Protein AF-A0A1A6HD25-F1 (afdb_monomer)

Secondary structure (DSSP, 8-state):
----SB-----EEEEEETTSS--BTSEEEEEGGG--HHHHHHHHHTTBSEEEEEEPS-GGGS-HHHHHHHHHHHHHHHH--BSS-EEEEE--HHHHHHHHHHHHHHHHHTTS-HHHHHHHHHHS---EEE--SPPP----S------------TTGGGSPPP----------SSGGG---IIIIIHHHHHHHHHHHHHHHHHH-TTTS------HHHHHHHHHHHHHHHHHHHTTTTSTTS-TT--SS-TTSS-HHHHHHHHHHHHTS---GGG--TT-HHHHHHHHHHHTT-SS-----PPPP--

Sequence (306 aa):
MSPTGTRNAVLNTEARTVDADVLSRRCVLMRLLDFSYEHYQKALRQSAGAVVIILPRAMAAVPQDVIRQFMEIEPEMLAMETVVPVYFAVEDEALLSIYEQTQAASASQGSASAAEVLLHTATANGFQMVTSGAQSQAVSDWLITSVEGRLTGLGGEDLPTIVIVAHYDAFGVAPWLSLGADSNGSGISVLLELARLFSRLYTYKRTHAASRVDSKTLTRNTRIIAEALTRVIYNLTEKGTPPDMPVFTEQMVQQEQLDSVMDWLTNQPRAAQLLDKDGTFLSTLEHFLSRYLKDVRQHHVKADKR

InterPro domains:
  IPR007484 Peptidase M28 [PF04389] (160-200)
  IPR016574 Nicalin [PTHR31826] (3-210)

Organism: Neotoma lepida (NCBI:txid56216)

Radius of gyration: 40.62 Å; Cα contacts (8 Å, |Δi|>4): 283; chains: 1; bounding box: 96×48×107 Å

Nearest PDB structures (foldseek):
  7tm3-assembly1_7  TM=6.315E-01  e=7.959E-35  Canis lupus
  9c7v-assembly1_A  TM=5.880E-01  e=7.229E-30  Homo sapiens
  3glh-assembly3_K  TM=4.004E-01  e=1.296E+00  Escherichia coli K-12
  5ujm-assembly1_A  TM=3.282E-01  e=2.294E+00  Homo sapiens

pLDDT: mean 78.1, std 11.42, range [45.78, 92.75]

Solvent-accessible surface area (backbone atoms only — not comparable to full-atom values): 18998 Å² total; per-residue (Å²): 131,82,77,58,31,57,77,45,57,67,40,80,25,45,52,36,33,78,79,34,94,76,40,57,54,20,24,30,48,40,45,57,93,74,62,45,71,68,61,53,51,48,39,57,75,46,47,20,45,24,37,37,39,34,33,67,77,55,64,90,75,52,58,68,66,60,54,50,58,49,60,70,48,37,62,57,57,33,63,42,69,39,73,48,24,72,45,79,41,72,57,44,76,66,60,50,52,50,49,54,54,28,41,57,55,29,67,59,54,83,81,50,53,78,70,53,45,53,53,47,59,74,72,47,90,79,48,72,47,70,49,93,59,75,69,80,70,87,80,77,86,77,84,80,86,82,88,86,86,88,84,84,63,100,66,64,86,85,52,92,82,86,84,87,86,66,56,85,61,48,83,51,87,46,70,92,69,33,76,27,57,90,45,36,40,52,51,40,55,51,51,53,50,49,52,53,51,50,52,52,49,74,67,37,78,87,66,51,81,60,87,70,73,50,61,68,58,52,47,50,50,52,51,53,52,52,47,54,50,49,33,60,76,69,58,54,81,50,97,84,54,64,90,82,61,74,86,65,63,86,78,75,69,50,54,70,58,52,49,54,51,49,56,54,57,72,75,48,84,82,53,75,92,72,61,49,94,86,29,69,65,58,56,51,50,50,55,58,47,49,76,79,44,82,87,78,74,93,82,88,84,80,81,81,92,127

Structure (mmCIF, N/CA/C/O backbone):
data_AF-A0A1A6HD25-F1
#
_entry.id   AF-A0A1A6HD25-F1
#
loop_
_atom_site.group_PDB
_atom_site.id
_atom_site.type_symbol
_atom_site.label_atom_id
_atom_site.label_alt_id
_atom_site.label_comp_id
_atom_site.label_asym_id
_atom_site.label_entity_id
_atom_site.label_seq_id
_atom_site.pdbx_PDB_ins_code
_atom_site.Cartn_x
_atom_site.Cartn_y
_atom_site.Cartn_z
_atom_site.occupancy
_atom_site.B_iso_or_equiv
_atom_site.auth_seq_id
_atom_site.auth_comp_id
_atom_site.auth_asym_id
_atom_site.auth_atom_id
_atom_site.pdbx_PDB_model_num
ATOM 1 N N . MET A 1 1 ? 7.464 -15.362 17.893 1.00 51.41 1 MET A N 1
ATOM 2 C CA . MET A 1 1 ? 6.639 -14.139 17.955 1.00 51.41 1 MET A CA 1
ATOM 3 C C . MET A 1 1 ? 5.623 -14.328 19.061 1.00 51.41 1 MET A C 1
ATOM 5 O O . MET A 1 1 ? 4.995 -15.381 19.094 1.00 51.41 1 MET A O 1
ATOM 9 N N . SER A 1 2 ? 5.526 -13.382 19.992 1.00 56.81 2 SER A N 1
ATOM 10 C CA . SER A 1 2 ? 4.410 -13.335 20.937 1.00 56.81 2 SER A CA 1
ATOM 11 C C . SER A 1 2 ? 3.113 -13.037 20.170 1.00 56.81 2 SER A C 1
ATOM 13 O O . SER A 1 2 ? 3.160 -12.304 19.182 1.00 56.81 2 SER A O 1
ATOM 15 N N . PRO A 1 3 ? 1.978 -13.625 20.569 1.00 61.75 3 PRO A N 1
ATOM 16 C CA . PRO A 1 3 ? 0.692 -13.351 19.943 1.00 61.75 3 PRO A CA 1
ATOM 17 C C . PRO A 1 3 ? 0.276 -11.900 20.206 1.00 61.75 3 PRO A C 1
ATOM 19 O O . PRO A 1 3 ? 0.402 -11.413 21.326 1.00 61.75 3 PRO A O 1
ATOM 22 N N . THR A 1 4 ? -0.203 -11.224 19.167 1.00 67.88 4 THR A N 1
ATOM 23 C CA . THR A 1 4 ? -0.660 -9.830 19.195 1.00 67.88 4 THR A CA 1
ATOM 24 C C . THR A 1 4 ? -2.171 -9.762 18.974 1.00 67.88 4 THR A C 1
ATOM 26 O O . THR A 1 4 ? -2.746 -10.608 18.285 1.00 67.88 4 THR A O 1
ATOM 29 N N . GLY A 1 5 ? -2.828 -8.764 19.566 1.00 73.88 5 GLY A N 1
ATOM 30 C CA . GLY A 1 5 ? -4.262 -8.527 19.401 1.00 73.88 5 GLY A CA 1
ATOM 31 C C . GLY A 1 5 ? -5.182 -9.492 20.165 1.00 73.88 5 GLY A C 1
ATOM 32 O O . GLY A 1 5 ? -4.923 -9.872 21.310 1.00 73.88 5 GLY A O 1
ATOM 33 N N . THR A 1 6 ? -6.317 -9.837 19.545 1.00 77.50 6 THR A N 1
ATOM 34 C CA . THR A 1 6 ? -7.449 -10.510 20.209 1.00 77.50 6 THR A CA 1
ATOM 35 C C . THR A 1 6 ? -7.578 -11.982 19.811 1.00 77.50 6 THR A C 1
ATOM 37 O O . THR A 1 6 ? -7.264 -12.364 18.685 1.00 77.50 6 THR A O 1
ATOM 40 N N . ARG A 1 7 ? -8.044 -12.831 20.739 1.00 74.94 7 ARG A N 1
ATOM 41 C CA . ARG A 1 7 ? -8.141 -14.296 20.539 1.00 74.94 7 ARG A CA 1
ATOM 42 C C . ARG A 1 7 ? -9.546 -14.860 20.327 1.00 74.94 7 ARG A C 1
ATOM 44 O O . ARG A 1 7 ? -9.675 -16.050 20.061 1.00 74.94 7 ARG A O 1
ATOM 51 N N . ASN A 1 8 ? -10.581 -14.041 20.470 1.00 77.25 8 ASN A N 1
ATOM 52 C CA . ASN A 1 8 ? -11.974 -14.458 20.320 1.00 77.25 8 ASN A CA 1
ATOM 53 C C . ASN A 1 8 ? -12.641 -13.661 19.197 1.00 77.25 8 ASN A C 1
ATOM 55 O O . ASN A 1 8 ? -12.290 -12.509 18.971 1.00 77.25 8 ASN A O 1
ATOM 59 N N . ALA A 1 9 ? -13.622 -14.267 18.526 1.00 76.50 9 ALA A N 1
ATOM 60 C CA . ALA A 1 9 ? -14.434 -13.615 17.489 1.00 76.50 9 ALA A CA 1
ATOM 61 C C . ALA A 1 9 ? -15.944 -13.921 17.600 1.00 76.50 9 ALA A C 1
ATOM 63 O O . ALA A 1 9 ? -16.751 -13.493 16.773 1.00 76.50 9 ALA A O 1
ATOM 64 N N . VAL A 1 10 ? -16.351 -14.673 18.627 1.00 79.06 10 VAL A N 1
ATOM 65 C CA . VAL A 1 10 ? -17.766 -14.965 18.888 1.00 79.06 10 VAL A CA 1
ATOM 66 C C . VAL A 1 10 ? -18.289 -14.015 19.956 1.00 79.06 10 VAL A C 1
ATOM 68 O O . VAL A 1 10 ? -17.711 -13.903 21.037 1.00 79.06 10 VAL A O 1
ATOM 71 N N . LEU A 1 11 ? -19.392 -13.341 19.644 1.00 82.06 11 LEU A N 1
ATOM 72 C CA . LEU A 1 11 ? -20.049 -12.365 20.498 1.00 82.06 11 LEU A CA 1
ATOM 73 C C . LEU A 1 11 ? -21.526 -12.710 20.640 1.00 82.06 11 LEU A C 1
ATOM 75 O O . LEU A 1 11 ? -22.194 -13.025 19.658 1.00 82.06 11 LEU A O 1
ATOM 79 N N . ASN A 1 12 ? -22.027 -12.626 21.869 1.00 82.38 12 ASN A N 1
ATOM 80 C CA . ASN A 1 12 ? -23.451 -12.686 22.164 1.00 82.38 12 ASN A CA 1
ATOM 81 C C . ASN A 1 12 ? -23.741 -11.904 23.454 1.00 82.38 12 ASN A C 1
ATOM 83 O O . ASN A 1 12 ? -23.892 -12.494 24.526 1.00 82.38 12 ASN A O 1
ATOM 87 N N . THR A 1 13 ? -23.706 -10.571 23.384 1.00 82.38 13 THR A N 1
ATOM 88 C CA . THR A 1 13 ? -23.811 -9.706 24.572 1.00 82.38 13 THR A CA 1
ATOM 89 C C . THR A 1 13 ? -24.591 -8.423 24.299 1.00 82.38 13 THR A C 1
ATOM 91 O O . THR A 1 13 ? -24.694 -7.957 23.168 1.00 82.38 13 THR A O 1
ATOM 94 N N . GLU A 1 14 ? -25.168 -7.849 25.356 1.00 82.44 14 GLU A N 1
ATOM 95 C CA . GLU A 1 14 ? -25.901 -6.579 25.280 1.00 82.44 14 GLU A CA 1
ATOM 96 C C . GLU A 1 14 ? -24.938 -5.401 25.077 1.00 82.44 14 GLU A C 1
ATOM 98 O O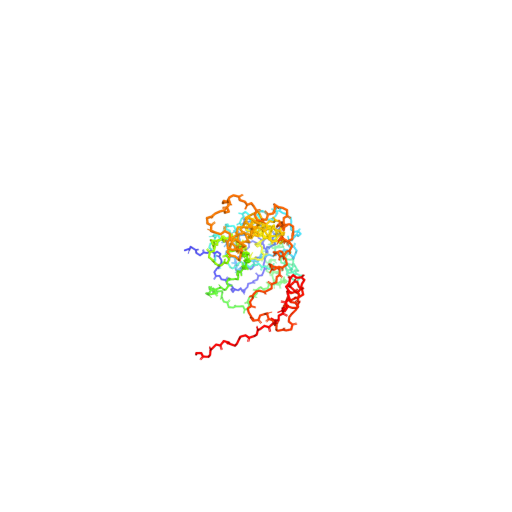 . GLU A 1 14 ? -23.901 -5.329 25.744 1.00 82.44 14 GLU A O 1
ATOM 103 N N . ALA A 1 15 ? -25.294 -4.476 24.190 1.00 82.50 15 ALA A N 1
ATOM 104 C CA . ALA A 1 15 ? -24.541 -3.274 23.879 1.00 82.50 15 ALA A CA 1
ATOM 105 C C . ALA A 1 15 ? -24.701 -2.195 24.959 1.00 82.50 15 ALA A C 1
ATOM 107 O O . ALA A 1 15 ? -25.802 -1.930 25.444 1.00 82.50 15 ALA A O 1
ATOM 108 N N . ARG A 1 16 ? -23.588 -1.552 25.314 1.00 84.06 16 ARG A N 1
ATOM 109 C CA . ARG A 1 16 ? -23.495 -0.409 26.229 1.00 84.06 16 ARG A CA 1
ATOM 110 C C . ARG A 1 16 ? -22.420 0.558 25.747 1.00 84.06 16 ARG A C 1
ATOM 112 O O . ARG A 1 16 ? -21.529 0.169 25.004 1.00 84.06 16 ARG A O 1
ATOM 119 N N . THR A 1 17 ? -22.479 1.808 26.184 1.00 83.81 17 THR A N 1
ATOM 120 C CA . THR A 1 17 ? -21.382 2.770 25.984 1.00 83.81 17 THR A CA 1
ATOM 121 C C . THR A 1 17 ? -20.371 2.694 27.128 1.00 83.81 17 THR A C 1
ATOM 123 O O . THR A 1 17 ? -20.625 2.060 28.155 1.00 83.81 17 THR A O 1
ATOM 126 N N . VAL A 1 18 ? -19.208 3.334 26.966 1.00 82.81 18 VAL A N 1
ATOM 127 C CA . VAL A 1 18 ? -18.142 3.332 27.988 1.00 82.81 18 VAL A CA 1
ATOM 128 C C . VAL A 1 18 ? -18.510 4.061 29.291 1.00 82.81 18 VAL A C 1
ATOM 130 O O . VAL A 1 18 ? -17.894 3.822 30.337 1.00 82.81 18 VAL A O 1
ATOM 133 N N . ASP A 1 19 ? -19.544 4.900 29.233 1.00 80.88 19 ASP A N 1
ATOM 134 C CA . ASP A 1 19 ? -20.048 5.692 30.358 1.00 80.88 19 ASP A CA 1
ATOM 135 C C . ASP A 1 19 ? -20.789 4.851 31.406 1.00 80.88 19 ASP A C 1
ATOM 137 O O . ASP A 1 19 ? -21.040 5.325 32.508 1.00 80.88 19 ASP A O 1
ATOM 141 N N . ALA A 1 20 ? -21.138 3.600 31.091 1.00 76.88 20 ALA A N 1
ATOM 142 C CA . ALA A 1 20 ? -21.786 2.713 32.048 1.00 76.88 20 ALA A CA 1
ATOM 143 C C . ALA A 1 20 ? -20.839 2.306 33.199 1.00 76.88 20 ALA A C 1
ATOM 145 O O . ALA A 1 20 ? -19.641 2.068 33.002 1.00 76.88 20 ALA A O 1
ATOM 146 N N . ASP A 1 21 ? -21.398 2.156 34.404 1.00 76.00 21 ASP A N 1
ATOM 147 C CA . ASP A 1 21 ? -20.643 1.780 35.610 1.00 76.00 21 ASP A CA 1
ATOM 148 C C . ASP A 1 21 ? -20.103 0.342 35.554 1.00 76.00 21 ASP A C 1
ATOM 150 O O . ASP A 1 21 ? -18.996 0.058 36.024 1.00 76.00 21 ASP A O 1
ATOM 154 N N . VAL A 1 22 ? -20.878 -0.569 34.951 1.00 81.50 22 VAL A N 1
ATOM 155 C CA . VAL A 1 22 ? -20.559 -1.998 34.839 1.00 81.50 22 VAL A CA 1
ATOM 156 C C . VAL A 1 22 ? -20.493 -2.414 33.372 1.00 81.50 22 VAL A C 1
ATOM 158 O O . VAL A 1 22 ? -21.514 -2.520 32.692 1.00 81.50 22 VAL A O 1
ATOM 161 N N . LEU A 1 23 ? -19.285 -2.726 32.903 1.00 84.69 23 LEU A N 1
ATOM 162 C CA . LEU A 1 23 ? -19.024 -3.161 31.525 1.00 84.69 23 LEU A CA 1
ATOM 163 C C . LEU A 1 23 ? -18.871 -4.685 31.394 1.00 84.69 23 LEU A C 1
ATOM 165 O O . LEU A 1 23 ? -18.805 -5.208 30.282 1.00 84.69 23 LEU A O 1
ATOM 169 N N . SER A 1 24 ? -18.835 -5.416 32.512 1.00 86.19 24 SER A N 1
ATOM 170 C CA . SER A 1 24 ? -18.607 -6.865 32.520 1.00 86.19 24 SER A CA 1
ATOM 171 C C . SER A 1 24 ? -19.628 -7.610 31.659 1.00 86.19 24 SER A C 1
ATOM 173 O O . SER A 1 24 ? -20.837 -7.445 31.827 1.00 86.19 24 SER A O 1
ATOM 175 N N . ARG A 1 25 ? -19.138 -8.443 30.728 1.00 83.00 25 ARG A N 1
ATOM 176 C CA . ARG A 1 25 ? -19.956 -9.211 29.765 1.00 83.00 25 ARG A CA 1
ATOM 177 C C . ARG A 1 25 ? -20.884 -8.360 28.881 1.00 83.00 25 ARG A C 1
ATOM 179 O O . ARG A 1 25 ? -21.821 -8.902 28.300 1.00 83.00 25 ARG A O 1
ATOM 186 N N . ARG A 1 26 ? -20.639 -7.052 28.749 1.00 88.44 26 ARG A N 1
ATOM 187 C CA . ARG A 1 26 ? -21.342 -6.156 27.813 1.00 88.44 26 ARG A CA 1
ATOM 188 C C . ARG A 1 26 ? -20.486 -5.874 26.579 1.00 88.44 26 ARG A C 1
ATOM 190 O O . ARG A 1 26 ? -19.261 -5.950 26.645 1.00 88.44 26 ARG A O 1
ATOM 197 N N . CYS A 1 27 ? -21.122 -5.574 25.454 1.00 89.75 27 CYS A N 1
ATOM 198 C CA . CYS A 1 27 ? -20.458 -5.085 24.252 1.00 89.75 27 CYS A CA 1
ATOM 199 C C . CYS A 1 27 ? -20.312 -3.565 24.356 1.00 89.75 27 CYS A C 1
ATOM 201 O O . CYS A 1 27 ? -21.311 -2.853 24.307 1.00 89.75 27 CYS A O 1
ATOM 203 N N . VAL A 1 28 ? -19.090 -3.064 24.512 1.00 92.25 28 VAL A N 1
ATOM 204 C CA . VAL A 1 28 ? -18.837 -1.631 24.688 1.00 92.25 28 VAL A CA 1
ATOM 205 C C . VAL A 1 28 ? -18.691 -0.957 23.328 1.00 92.25 28 VAL A C 1
ATOM 207 O O . VAL A 1 28 ? -17.779 -1.285 22.577 1.00 92.25 28 VAL A O 1
ATOM 210 N N . LEU A 1 29 ? -19.579 -0.019 23.015 1.00 92.31 29 LEU A N 1
ATOM 211 C CA . LEU A 1 29 ? -19.526 0.801 21.809 1.00 92.31 29 LEU A CA 1
ATOM 212 C C . LEU A 1 29 ? -18.703 2.066 22.074 1.00 92.31 29 LEU A C 1
ATOM 214 O O . LEU A 1 29 ? -18.947 2.778 23.051 1.00 92.31 29 LEU A O 1
ATOM 218 N N . MET A 1 30 ? -17.743 2.349 21.196 1.00 92.06 30 MET A N 1
ATOM 219 C CA . MET A 1 30 ? -16.892 3.540 21.242 1.00 92.06 30 MET A CA 1
ATOM 220 C C . MET A 1 30 ? -16.782 4.124 19.837 1.00 92.06 30 MET A C 1
ATOM 222 O O . MET A 1 30 ? -16.458 3.394 18.907 1.00 92.06 30 MET A O 1
ATOM 226 N N . ARG A 1 31 ? -17.007 5.426 19.654 1.00 91.44 31 ARG A N 1
ATOM 227 C CA . ARG A 1 31 ? -16.690 6.082 18.375 1.00 91.44 31 ARG A CA 1
ATOM 228 C C . ARG A 1 31 ? -15.204 6.393 18.299 1.00 91.44 31 ARG A C 1
ATOM 230 O O . ARG A 1 31 ? -14.614 6.767 19.306 1.00 91.44 31 ARG A O 1
ATOM 237 N N . LEU A 1 32 ? -14.617 6.304 17.106 1.00 88.44 32 LEU A N 1
ATOM 238 C CA . LEU A 1 32 ? -13.213 6.663 16.886 1.00 88.44 32 LEU A CA 1
ATOM 239 C C . LEU A 1 32 ? -12.932 8.124 17.264 1.00 88.44 32 LEU A C 1
ATOM 241 O O . LEU A 1 32 ? -11.895 8.420 17.842 1.00 88.44 32 LEU A O 1
ATOM 245 N N . LEU A 1 33 ? -13.881 9.019 16.972 1.00 87.69 33 LEU A N 1
ATOM 246 C CA . LEU A 1 33 ? -13.784 10.448 17.290 1.00 87.69 33 LEU A CA 1
ATOM 247 C C . LEU A 1 33 ? -13.751 10.731 18.798 1.00 87.69 33 LEU A C 1
ATOM 249 O O . LEU A 1 33 ? -13.171 11.728 19.211 1.00 87.69 33 LEU A O 1
ATOM 253 N N . ASP A 1 34 ? -14.343 9.846 19.600 1.00 86.25 34 ASP A N 1
ATOM 254 C CA . ASP A 1 34 ? -14.385 9.952 21.061 1.00 86.25 34 ASP A CA 1
ATOM 255 C C . ASP A 1 34 ? -13.459 8.911 21.719 1.00 86.25 34 ASP A C 1
ATOM 257 O O . ASP A 1 34 ? -13.593 8.594 22.907 1.00 86.25 34 ASP A O 1
ATOM 261 N N . PHE A 1 35 ? -12.552 8.311 20.940 1.00 88.25 35 PHE A N 1
ATOM 262 C CA . PHE A 1 35 ? -11.715 7.226 21.421 1.00 88.25 35 PHE A CA 1
ATOM 263 C C . PHE A 1 35 ? -10.710 7.745 22.449 1.00 88.25 35 PHE A C 1
ATOM 265 O O . PHE A 1 35 ? -9.978 8.702 22.217 1.00 88.25 35 PHE A O 1
ATOM 272 N N . SER A 1 36 ? -10.630 7.051 23.581 1.00 89.19 36 SER A N 1
ATOM 273 C CA . SER A 1 36 ? -9.600 7.265 24.589 1.00 89.19 36 SER A CA 1
ATOM 274 C C . SER A 1 36 ? -9.006 5.925 24.983 1.00 89.19 36 SER A C 1
ATOM 276 O O . SER A 1 36 ? -9.723 4.961 25.272 1.00 89.19 36 SER A O 1
ATOM 278 N N . TYR A 1 37 ? -7.679 5.870 25.037 1.00 90.06 37 TYR A N 1
ATOM 279 C CA . TYR A 1 37 ? -6.972 4.664 25.440 1.00 90.06 37 TYR A CA 1
ATOM 280 C C . TYR A 1 37 ? -7.277 4.266 26.894 1.00 90.06 37 TYR A C 1
ATOM 282 O O . TYR A 1 37 ? -7.375 3.081 27.208 1.00 90.06 37 TYR A O 1
ATOM 290 N N . GLU A 1 38 ? -7.537 5.236 27.773 1.00 90.75 38 GLU A N 1
ATOM 291 C CA . GLU A 1 38 ? -7.948 4.975 29.156 1.00 90.75 38 GLU A CA 1
ATOM 292 C C . GLU A 1 38 ? -9.310 4.266 29.217 1.00 90.75 38 GLU A C 1
ATOM 294 O O . GLU A 1 38 ? -9.479 3.267 29.924 1.00 90.75 38 GLU A O 1
ATOM 299 N N . HIS A 1 39 ? -10.273 4.755 28.434 1.00 90.94 39 HIS A N 1
ATOM 300 C CA . HIS A 1 39 ? -11.604 4.170 28.286 1.00 90.94 39 HIS A CA 1
ATOM 301 C C . HIS A 1 39 ? -11.540 2.750 27.716 1.00 90.94 39 HIS A C 1
ATOM 303 O O . HIS A 1 39 ? -12.203 1.840 28.225 1.00 90.94 39 HIS A O 1
ATOM 309 N N . TYR A 1 40 ? -10.685 2.535 26.719 1.00 91.94 40 TYR A N 1
ATOM 310 C CA . TYR A 1 40 ? -10.404 1.213 26.172 1.00 91.94 40 TYR A CA 1
ATOM 311 C C . TYR A 1 40 ? -9.819 0.269 27.236 1.00 91.94 40 TYR A C 1
ATOM 313 O O . TYR A 1 40 ? -10.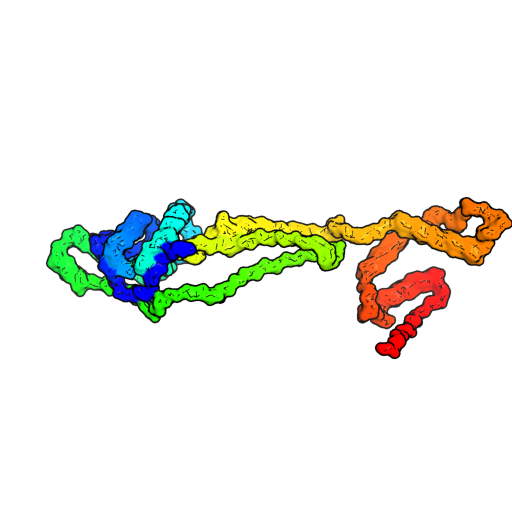364 -0.809 27.484 1.00 91.94 40 TYR A O 1
ATOM 321 N N . GLN A 1 41 ? -8.784 0.695 27.965 1.00 91.88 41 GLN A N 1
ATOM 322 C CA . GLN A 1 41 ? -8.200 -0.090 29.057 1.00 91.88 41 GLN A CA 1
ATOM 323 C C . GLN A 1 41 ? -9.195 -0.362 30.195 1.00 91.88 41 GLN A C 1
ATOM 325 O O . GLN A 1 41 ? -9.149 -1.429 30.810 1.00 91.88 41 GLN A O 1
ATOM 330 N N . LYS A 1 42 ? -10.096 0.577 30.511 1.00 91.12 42 LYS A N 1
ATOM 331 C CA . LYS A 1 42 ? -11.181 0.374 31.488 1.00 91.12 42 LYS A CA 1
ATOM 332 C C . LYS A 1 42 ? -12.103 -0.761 31.038 1.00 91.12 42 LYS A C 1
ATOM 334 O O . LYS A 1 42 ? -12.359 -1.665 31.834 1.00 91.12 42 LYS A O 1
ATOM 339 N N . ALA A 1 43 ? -12.550 -0.751 29.780 1.00 91.56 43 ALA A N 1
ATOM 340 C CA . ALA A 1 43 ? -13.411 -1.799 29.230 1.00 91.56 43 ALA A CA 1
ATOM 341 C C . ALA A 1 43 ? -12.747 -3.184 29.300 1.00 91.56 43 ALA A C 1
ATOM 343 O O . ALA A 1 43 ? -13.374 -4.159 29.721 1.00 91.56 43 ALA A O 1
ATOM 344 N N . LEU A 1 44 ? -11.453 -3.261 28.980 1.00 91.31 44 LEU A N 1
ATOM 345 C CA . LEU A 1 44 ? -10.691 -4.504 29.081 1.00 91.31 44 LEU A CA 1
ATOM 346 C C . LEU A 1 44 ? -10.526 -4.981 30.530 1.00 91.31 44 LEU A C 1
ATOM 348 O O . LEU A 1 44 ? -10.798 -6.144 30.827 1.00 91.31 44 LEU A O 1
ATOM 352 N N . ARG A 1 45 ? -10.148 -4.089 31.457 1.00 91.00 45 ARG A N 1
ATOM 353 C CA . ARG A 1 45 ? -9.984 -4.418 32.887 1.00 91.00 45 ARG A CA 1
ATOM 354 C C . ARG A 1 45 ? -11.278 -4.911 33.532 1.00 91.00 45 ARG A C 1
ATOM 356 O O . ARG A 1 45 ? -11.236 -5.813 34.363 1.00 91.00 45 ARG A O 1
ATOM 363 N N . GLN A 1 46 ? -12.426 -4.366 33.130 1.00 91.75 46 GLN A N 1
ATOM 364 C CA . GLN A 1 46 ? -13.736 -4.814 33.611 1.00 91.75 46 GLN A CA 1
ATOM 365 C C . GLN A 1 46 ? -14.242 -6.103 32.936 1.00 91.75 46 GLN A C 1
ATOM 367 O O . GLN A 1 46 ? -15.364 -6.536 33.209 1.00 91.75 46 GLN A O 1
ATOM 372 N N . SER A 1 47 ? -13.430 -6.750 32.089 1.00 88.94 47 SER A N 1
ATOM 373 C CA . SER A 1 47 ? -13.810 -7.958 31.347 1.00 88.94 47 SER A CA 1
ATOM 374 C C . SER A 1 47 ? -15.083 -7.745 30.521 1.00 88.94 47 SER A C 1
ATOM 376 O O . SER A 1 47 ? -16.061 -8.498 30.637 1.00 88.94 47 SER A O 1
ATOM 378 N N . ALA A 1 48 ? -15.087 -6.683 29.709 1.00 91.19 48 ALA A N 1
ATOM 379 C CA . ALA A 1 48 ? -16.118 -6.478 28.701 1.00 91.19 48 ALA A CA 1
ATOM 380 C C . ALA A 1 48 ? -16.277 -7.721 27.813 1.00 91.19 48 ALA A C 1
ATOM 382 O O . ALA A 1 48 ? -15.323 -8.448 27.543 1.00 91.19 48 ALA A O 1
ATOM 383 N N . GLY A 1 49 ? -17.507 -7.980 27.370 1.00 88.12 49 GLY A N 1
ATOM 384 C CA . GLY A 1 49 ? -17.802 -9.087 26.462 1.00 88.12 49 GLY A CA 1
ATOM 385 C C . GLY A 1 49 ? -17.262 -8.851 25.050 1.00 88.12 49 GLY A C 1
ATOM 386 O O . GLY A 1 49 ? -16.892 -9.806 24.377 1.00 88.12 49 GLY A O 1
ATOM 387 N N . ALA A 1 50 ? -17.211 -7.588 24.624 1.00 91.62 50 ALA A N 1
ATOM 388 C CA . ALA A 1 50 ? -16.528 -7.114 23.424 1.00 91.62 50 ALA A CA 1
ATOM 389 C C . ALA A 1 50 ? -16.312 -5.603 23.506 1.00 91.62 50 ALA A C 1
ATOM 391 O O . ALA A 1 50 ? -16.974 -4.922 24.291 1.00 91.62 50 ALA A O 1
ATOM 392 N N . VAL A 1 51 ? -15.457 -5.082 22.634 1.00 92.69 51 VAL A N 1
ATOM 393 C CA . VAL A 1 51 ? -15.393 -3.657 22.303 1.00 92.69 51 VAL A CA 1
ATOM 394 C C . VAL A 1 51 ? -15.663 -3.506 20.809 1.00 92.69 51 VAL A C 1
ATOM 396 O O . VAL A 1 51 ? -15.096 -4.242 20.009 1.00 92.69 51 VAL A O 1
ATOM 399 N N . VAL A 1 52 ? -16.530 -2.575 20.423 1.00 92.75 52 VAL A N 1
ATOM 400 C CA . VAL A 1 52 ? -16.771 -2.202 19.025 1.00 92.75 52 VAL A CA 1
ATOM 401 C C . VAL A 1 52 ? -16.355 -0.749 18.859 1.00 92.75 52 VAL A C 1
ATOM 403 O O . VAL A 1 52 ? -16.961 0.148 19.447 1.00 92.75 52 VAL A O 1
ATOM 406 N N . ILE A 1 53 ? -15.318 -0.533 18.056 1.00 91.94 53 ILE A N 1
ATOM 407 C CA . ILE A 1 53 ? -14.844 0.787 17.664 1.00 91.94 53 ILE A CA 1
ATOM 408 C C . ILE A 1 53 ? -15.540 1.159 16.353 1.00 91.94 53 ILE A C 1
ATOM 410 O O . ILE A 1 53 ? -15.361 0.513 15.319 1.00 91.94 53 ILE A O 1
ATOM 414 N N . ILE A 1 54 ? -16.377 2.186 16.426 1.00 91.44 54 ILE A N 1
ATOM 415 C CA . ILE A 1 54 ? -17.196 2.704 15.338 1.00 91.44 54 ILE A CA 1
ATOM 416 C C . ILE A 1 54 ? -16.357 3.714 14.544 1.00 91.44 54 ILE A C 1
ATOM 418 O O . ILE A 1 54 ? -15.855 4.693 15.101 1.00 91.44 54 ILE A O 1
ATOM 422 N N . LEU A 1 55 ? -16.176 3.445 13.253 1.00 89.25 55 LEU A N 1
ATOM 423 C CA . LEU A 1 55 ? -15.307 4.184 12.343 1.00 89.25 55 LEU A CA 1
ATOM 424 C C . LEU A 1 55 ? -16.111 5.112 11.428 1.00 89.25 55 LEU A C 1
ATOM 426 O O . LEU A 1 55 ? -17.030 4.633 10.761 1.00 89.25 55 LEU A O 1
ATOM 430 N N . PRO A 1 56 ? -15.717 6.387 11.285 1.00 87.75 56 PRO A N 1
ATOM 431 C CA . PRO A 1 56 ? -16.359 7.312 10.366 1.00 87.75 56 PRO A CA 1
ATOM 432 C C . PRO A 1 56 ? -16.423 6.781 8.938 1.00 87.75 56 PRO A C 1
ATOM 434 O O . PRO A 1 56 ? -15.429 6.295 8.394 1.00 87.75 56 PRO A O 1
ATOM 437 N N . ARG A 1 57 ? -17.583 6.933 8.288 1.00 83.75 57 ARG A N 1
ATOM 438 C CA . ARG A 1 57 ? -17.771 6.482 6.896 1.00 83.75 57 ARG A CA 1
ATOM 439 C C . ARG A 1 57 ? -16.766 7.120 5.933 1.00 83.75 57 ARG A C 1
ATOM 441 O O . ARG A 1 57 ? -16.315 6.479 4.987 1.00 83.75 57 ARG A O 1
ATOM 448 N N . ALA A 1 58 ? -16.422 8.383 6.170 1.00 82.38 58 ALA A N 1
ATOM 449 C CA . ALA A 1 58 ? -15.428 9.120 5.403 1.00 82.38 58 ALA A CA 1
ATOM 450 C C . ALA A 1 58 ? -14.194 9.403 6.269 1.00 82.38 58 ALA A C 1
ATOM 452 O O . ALA A 1 58 ? -14.072 10.478 6.850 1.00 82.38 58 ALA A O 1
ATOM 453 N N . MET A 1 59 ? -13.241 8.467 6.302 1.00 77.62 59 MET A N 1
ATOM 454 C CA . MET A 1 59 ? -11.973 8.641 7.030 1.00 77.62 59 MET A CA 1
ATOM 455 C C . MET A 1 59 ? -11.188 9.890 6.598 1.00 77.62 59 MET A C 1
ATOM 457 O O . MET A 1 59 ? -10.505 10.501 7.410 1.00 77.62 59 MET A O 1
ATOM 461 N N . ALA A 1 60 ? -11.334 10.326 5.342 1.00 75.62 60 ALA A N 1
ATOM 462 C CA . ALA A 1 60 ? -10.727 11.562 4.843 1.00 75.62 60 ALA A CA 1
ATOM 463 C C . ALA A 1 60 ? -11.268 12.840 5.516 1.00 75.62 60 ALA A C 1
ATOM 465 O O . ALA A 1 60 ? -10.604 13.872 5.479 1.00 75.62 60 ALA A O 1
ATOM 466 N N . ALA A 1 61 ? -12.468 12.786 6.103 1.00 79.69 61 ALA A N 1
ATOM 467 C CA . ALA A 1 61 ? -13.076 13.903 6.822 1.00 79.69 61 ALA A CA 1
ATOM 468 C C . ALA A 1 61 ? -12.687 13.937 8.310 1.00 79.69 61 ALA A C 1
ATOM 470 O O . ALA A 1 61 ? -13.023 14.898 9.001 1.00 79.69 61 ALA A O 1
ATOM 471 N N . VAL A 1 62 ? -11.993 12.908 8.812 1.00 82.19 62 VAL A N 1
ATOM 472 C CA . VAL A 1 62 ? -11.547 12.851 10.206 1.00 82.19 62 VAL A CA 1
ATOM 473 C C . VAL A 1 62 ? -10.398 13.847 10.412 1.00 82.19 62 VAL A C 1
ATOM 475 O O . VAL A 1 62 ? -9.457 13.867 9.609 1.00 82.19 62 VAL A O 1
ATOM 478 N N . PRO A 1 63 ? -10.444 14.674 11.472 1.00 86.25 63 PRO A N 1
ATOM 479 C CA . PRO A 1 63 ? -9.355 15.582 11.805 1.00 86.25 63 PRO A CA 1
ATOM 480 C C . PRO A 1 63 ? -8.010 14.851 11.956 1.00 86.25 63 PRO A C 1
ATOM 482 O O . PRO A 1 63 ? -7.921 13.769 12.536 1.00 86.25 63 PRO A O 1
ATOM 485 N N . GLN A 1 64 ? -6.946 15.434 11.399 1.00 80.38 64 GLN A N 1
ATOM 486 C CA . GLN A 1 64 ? -5.621 14.797 11.341 1.00 80.38 64 GLN A CA 1
ATOM 487 C C . GLN A 1 64 ? -4.987 14.595 12.722 1.00 80.38 64 GLN A C 1
ATOM 489 O O . GLN A 1 64 ? -4.199 13.673 12.909 1.00 80.38 64 GLN A O 1
ATOM 494 N N . ASP A 1 65 ? -5.317 15.449 13.684 1.00 85.69 65 ASP A N 1
ATOM 495 C CA . ASP A 1 65 ? -4.938 15.324 15.090 1.00 85.69 65 ASP A CA 1
ATOM 496 C C . ASP A 1 65 ? -5.524 14.059 15.726 1.00 85.69 65 ASP A C 1
ATOM 498 O O . ASP A 1 65 ? -4.775 13.315 16.353 1.00 85.69 65 ASP A O 1
ATOM 502 N N . VAL A 1 66 ? -6.802 13.755 15.477 1.00 83.62 66 VAL A N 1
ATOM 503 C CA . VAL A 1 66 ? -7.450 12.522 15.960 1.00 83.62 66 VAL A CA 1
ATOM 504 C C . VAL A 1 66 ? -6.789 11.287 15.348 1.00 83.62 66 VAL A C 1
ATOM 506 O O . VAL A 1 66 ? -6.486 10.330 16.057 1.00 83.62 66 VAL A O 1
ATOM 509 N N . ILE A 1 67 ? -6.501 11.316 14.040 1.00 79.62 67 ILE A N 1
ATOM 510 C CA . ILE A 1 67 ? -5.795 10.215 13.364 1.00 79.62 67 ILE A CA 1
ATOM 511 C C . ILE A 1 67 ? -4.408 10.017 13.981 1.00 79.62 67 ILE A C 1
ATOM 513 O O . ILE A 1 67 ? -4.047 8.893 14.305 1.00 79.62 67 ILE A O 1
ATOM 517 N N . ARG A 1 68 ? -3.632 11.089 14.185 1.00 80.31 68 ARG A N 1
ATOM 518 C CA . ARG A 1 68 ? -2.293 10.998 14.792 1.00 80.31 68 ARG A CA 1
ATOM 519 C C . ARG A 1 68 ? -2.336 10.455 16.214 1.00 80.31 68 ARG A C 1
ATOM 521 O O . ARG A 1 68 ? -1.568 9.554 16.519 1.00 80.31 68 ARG A O 1
ATOM 528 N N . GLN A 1 69 ? -3.252 10.951 17.043 1.00 83.62 69 GLN A N 1
ATOM 529 C CA . GLN A 1 69 ? -3.442 10.440 18.401 1.00 83.62 69 GLN A CA 1
ATOM 530 C C . GLN A 1 69 ? -3.775 8.947 18.395 1.00 83.62 69 GLN A C 1
ATOM 532 O O . GLN A 1 69 ? -3.219 8.190 19.186 1.00 83.62 69 GLN A O 1
ATOM 537 N N . PHE A 1 70 ? -4.635 8.503 17.475 1.00 82.81 70 PHE A N 1
ATOM 538 C CA . PHE A 1 70 ? -4.944 7.085 17.324 1.00 82.81 70 PHE A CA 1
ATOM 539 C C . PHE A 1 70 ? -3.738 6.266 16.825 1.00 82.81 70 PHE A C 1
ATOM 541 O O . PHE A 1 70 ? -3.509 5.158 17.297 1.00 82.81 70 PHE A O 1
ATOM 548 N N . MET A 1 71 ? -2.922 6.811 15.920 1.00 78.94 71 MET A N 1
ATOM 549 C CA . MET A 1 71 ? -1.698 6.156 15.437 1.00 78.94 71 MET A CA 1
ATOM 550 C C . MET A 1 71 ? -0.619 6.033 16.525 1.00 78.94 71 MET A C 1
ATOM 552 O O . MET A 1 71 ? 0.164 5.091 16.498 1.00 78.94 71 MET A O 1
ATOM 556 N N . GLU A 1 72 ? -0.563 6.950 17.495 1.00 83.94 72 GLU A N 1
ATOM 557 C CA . GLU A 1 72 ? 0.382 6.875 18.622 1.00 83.94 72 GLU A CA 1
ATOM 558 C C . GLU A 1 72 ? 0.054 5.721 19.584 1.00 83.94 72 GLU A C 1
ATOM 560 O O . GLU A 1 72 ? 0.958 5.081 20.116 1.00 83.94 72 GLU A O 1
ATOM 565 N N . ILE A 1 73 ? -1.235 5.429 19.777 1.00 86.31 73 ILE A N 1
ATOM 566 C CA . ILE A 1 73 ? -1.726 4.369 20.677 1.00 86.31 73 ILE A CA 1
ATOM 567 C C . ILE A 1 73 ? -1.891 3.013 19.978 1.00 86.31 73 ILE A C 1
ATOM 569 O O . ILE A 1 73 ? -1.917 1.970 20.635 1.00 86.31 73 ILE A O 1
ATOM 573 N N . GLU A 1 74 ? -1.995 3.007 18.649 1.00 83.75 74 GLU A N 1
ATOM 574 C CA . GLU A 1 74 ? -2.186 1.808 17.832 1.00 83.75 74 GLU A CA 1
ATOM 575 C C . GLU A 1 74 ? -1.147 0.698 18.119 1.00 83.75 74 GLU A C 1
ATOM 577 O O . GLU A 1 74 ? -1.554 -0.456 18.314 1.00 83.75 74 GLU A O 1
ATOM 582 N N . PRO A 1 75 ? 0.170 0.986 18.230 1.00 83.31 75 PRO A N 1
ATOM 583 C CA . PRO A 1 75 ? 1.172 -0.036 18.524 1.00 83.31 75 PRO A CA 1
ATOM 584 C C . PRO A 1 75 ? 0.956 -0.701 19.884 1.00 83.31 75 PRO A C 1
ATOM 586 O O . PRO A 1 75 ? 1.167 -1.907 20.020 1.00 83.31 75 PRO A O 1
ATOM 589 N N . GLU A 1 76 ? 0.503 0.057 20.886 1.00 85.69 76 GLU A N 1
ATOM 590 C CA . GLU A 1 76 ? 0.193 -0.493 22.206 1.00 85.69 76 GLU A CA 1
ATOM 591 C C . GLU A 1 76 ? -1.036 -1.402 22.157 1.00 85.69 76 GLU A C 1
ATOM 593 O O . GLU A 1 76 ? -1.035 -2.482 22.752 1.00 85.69 76 GLU A O 1
ATOM 598 N N . MET A 1 77 ? -2.065 -1.013 21.395 1.00 86.06 77 MET A N 1
ATOM 599 C CA . MET A 1 77 ? -3.249 -1.846 21.181 1.00 86.06 77 MET A CA 1
ATOM 600 C C . MET A 1 77 ? -2.901 -3.176 20.497 1.00 86.06 77 MET A C 1
ATOM 602 O O . MET A 1 77 ? -3.455 -4.205 20.880 1.00 86.06 77 MET A O 1
ATOM 606 N N . LEU A 1 78 ? -1.979 -3.174 19.524 1.00 82.19 78 LEU A N 1
ATOM 607 C CA . LEU A 1 78 ? -1.484 -4.393 18.864 1.00 82.19 78 LEU A CA 1
ATOM 608 C C . LEU A 1 78 ? -0.652 -5.266 19.802 1.00 82.19 78 LEU A C 1
ATOM 610 O O . LEU A 1 78 ? -0.800 -6.489 19.804 1.00 82.19 78 LEU A O 1
ATOM 614 N N . ALA A 1 79 ? 0.245 -4.649 20.570 1.00 84.12 79 ALA A N 1
ATOM 615 C CA . ALA A 1 79 ? 1.154 -5.360 21.461 1.00 84.12 79 ALA A CA 1
ATOM 616 C C . ALA A 1 79 ? 0.428 -6.010 22.648 1.00 84.12 79 ALA A C 1
ATOM 618 O O . ALA A 1 79 ? 0.929 -6.980 23.218 1.00 84.12 79 ALA A O 1
ATOM 619 N N . MET A 1 80 ? -0.744 -5.492 23.021 1.00 83.44 80 MET A N 1
ATOM 620 C CA . MET A 1 80 ? -1.520 -6.015 24.134 1.00 83.44 80 MET A CA 1
ATOM 621 C C . MET A 1 80 ? -2.267 -7.301 23.756 1.00 83.44 80 MET A C 1
ATOM 623 O O . MET A 1 80 ? -3.150 -7.315 22.901 1.00 83.44 80 MET A O 1
ATOM 627 N N . GLU A 1 81 ? -1.948 -8.388 24.455 1.00 83.25 81 GLU A N 1
ATOM 628 C CA . GLU A 1 81 ? -2.671 -9.654 24.354 1.00 83.25 81 GLU A CA 1
ATOM 629 C C . GLU A 1 81 ? -3.967 -9.580 25.174 1.00 83.25 81 GLU A C 1
ATOM 631 O O . GLU A 1 81 ? -3.936 -9.393 26.393 1.00 83.25 81 GLU A O 1
ATOM 636 N N . THR A 1 82 ? -5.122 -9.745 24.524 1.00 85.62 82 THR A N 1
ATOM 637 C CA . THR A 1 82 ? -6.423 -9.736 25.209 1.00 85.62 82 THR A CA 1
ATOM 638 C C . THR A 1 82 ? -7.363 -10.830 24.705 1.00 85.62 82 THR A C 1
ATOM 640 O O . THR A 1 82 ? -7.389 -11.202 23.531 1.00 85.62 82 THR A O 1
ATOM 643 N N . VAL A 1 83 ? -8.170 -11.366 25.622 1.00 84.00 83 VAL A N 1
ATOM 644 C CA . VAL A 1 83 ? -9.250 -12.316 25.305 1.00 84.00 83 VAL A CA 1
ATOM 645 C C . VAL A 1 83 ? -10.558 -11.616 24.940 1.00 84.00 83 VAL A C 1
ATOM 647 O O . VAL A 1 83 ? -11.461 -12.264 24.410 1.00 84.00 83 VAL A O 1
ATOM 650 N N . VAL A 1 84 ? -10.667 -10.316 25.229 1.00 89.31 84 VAL A N 1
ATOM 651 C CA . VAL A 1 84 ? -11.829 -9.505 24.861 1.00 89.31 84 VAL A CA 1
ATOM 652 C C . VAL A 1 84 ? -11.750 -9.223 23.360 1.00 89.31 84 VAL A C 1
ATOM 654 O O . VAL A 1 84 ? -10.758 -8.644 22.913 1.00 89.31 84 VAL A O 1
ATOM 657 N N . PRO A 1 85 ? -12.757 -9.626 22.569 1.00 89.38 85 PRO A N 1
ATOM 658 C CA . PRO A 1 85 ? -12.778 -9.344 21.144 1.00 89.38 85 PRO A CA 1
ATOM 659 C C . PRO A 1 85 ? -12.973 -7.843 20.903 1.00 89.38 85 PRO A C 1
ATOM 661 O O . PRO A 1 85 ? -13.841 -7.212 21.511 1.00 89.38 85 PRO A O 1
ATOM 664 N N . VAL A 1 86 ? -12.168 -7.285 20.003 1.00 90.12 86 VAL A N 1
ATOM 665 C CA . VAL A 1 86 ? -12.218 -5.876 19.599 1.00 90.12 86 VAL A CA 1
ATOM 666 C C . VAL A 1 86 ? -12.567 -5.838 18.120 1.00 90.12 86 VAL A C 1
ATOM 668 O O . VAL A 1 86 ? -11.802 -6.314 17.283 1.00 90.12 86 VAL A O 1
ATOM 671 N N . TYR A 1 87 ? -13.742 -5.305 17.808 1.00 89.44 87 TYR A N 1
ATOM 672 C CA . TYR A 1 87 ? -14.255 -5.171 16.452 1.00 89.44 87 TYR A CA 1
ATOM 673 C C . TYR A 1 87 ? -14.142 -3.734 15.975 1.00 89.44 87 TYR A C 1
ATOM 675 O O . TYR A 1 87 ? -14.272 -2.793 16.754 1.00 89.44 87 TYR A O 1
ATOM 683 N N . PHE A 1 88 ? -13.989 -3.589 14.667 1.00 88.75 88 PHE A N 1
ATOM 684 C CA . PHE A 1 88 ? -14.071 -2.316 13.972 1.00 88.75 88 PHE A CA 1
ATOM 685 C C . PHE A 1 88 ? -15.262 -2.371 13.025 1.00 88.75 88 PHE A C 1
ATOM 687 O O . PHE A 1 88 ? -15.370 -3.303 12.227 1.00 88.75 88 PHE A O 1
ATOM 694 N N . ALA A 1 89 ? -16.159 -1.397 13.130 1.00 89.00 89 ALA A N 1
ATOM 695 C CA . ALA A 1 89 ? -17.359 -1.318 12.308 1.00 89.00 89 ALA A CA 1
ATOM 696 C C . ALA A 1 89 ? -17.453 0.068 11.676 1.00 89.00 89 ALA A C 1
ATOM 698 O O . ALA A 1 89 ? -17.300 1.069 12.368 1.00 89.00 89 ALA A O 1
ATOM 699 N N . VAL A 1 90 ? -17.691 0.128 10.368 1.00 88.56 90 VAL A N 1
ATOM 700 C CA . VAL A 1 90 ? -17.928 1.403 9.682 1.00 88.56 90 VAL A CA 1
ATOM 701 C C . VAL A 1 90 ? -19.308 1.924 10.073 1.00 88.56 90 VAL A C 1
ATOM 703 O O . VAL A 1 90 ? -20.259 1.152 10.155 1.00 88.56 90 VAL A O 1
ATOM 706 N N . GLU A 1 91 ? -19.403 3.226 10.317 1.00 89.38 91 GLU A N 1
ATOM 707 C CA . GLU A 1 91 ? -20.650 3.915 10.632 1.00 89.38 91 GLU A CA 1
ATOM 708 C C . GLU A 1 91 ? -21.718 3.678 9.561 1.00 89.38 91 GLU A C 1
ATOM 710 O O . GLU A 1 91 ? -21.519 3.950 8.371 1.00 89.38 91 GLU A O 1
ATOM 715 N N . ASP A 1 92 ? -22.881 3.231 10.025 1.00 90.75 92 ASP A N 1
ATOM 716 C CA . ASP A 1 92 ? -24.135 3.240 9.290 1.00 90.75 92 ASP A CA 1
ATOM 717 C C . ASP A 1 92 ? -25.252 3.824 10.170 1.00 90.75 92 ASP A C 1
ATOM 719 O O . ASP A 1 92 ? -25.110 3.959 11.389 1.00 90.75 92 ASP A O 1
ATOM 723 N N . GLU A 1 93 ? -26.365 4.202 9.541 1.00 89.94 93 GLU A N 1
ATOM 724 C CA . GLU A 1 93 ? -27.499 4.846 10.218 1.00 89.94 93 GLU A CA 1
ATOM 725 C C . GLU A 1 93 ? -28.069 3.990 11.363 1.00 89.94 93 GLU A C 1
ATOM 727 O O . GLU A 1 93 ? -28.496 4.514 12.393 1.00 89.94 93 GLU A O 1
ATOM 732 N N . ALA A 1 94 ? -28.065 2.662 11.212 1.00 88.62 94 ALA A N 1
ATOM 733 C CA . ALA A 1 94 ? -28.611 1.759 12.217 1.00 88.62 94 ALA A CA 1
ATOM 734 C C . ALA A 1 94 ? -27.684 1.661 13.437 1.00 88.62 94 ALA A C 1
ATOM 736 O O . ALA A 1 94 ? -28.145 1.753 14.574 1.00 88.62 94 ALA A O 1
ATOM 737 N N . LEU A 1 95 ? -26.378 1.522 13.214 1.00 89.75 95 LEU A N 1
ATOM 738 C CA . LEU A 1 95 ? -25.355 1.441 14.248 1.00 89.75 95 LEU A CA 1
ATOM 739 C C . LEU A 1 95 ? -25.241 2.752 15.028 1.00 89.75 95 LEU A C 1
ATOM 741 O O . LEU A 1 95 ? -25.122 2.719 16.253 1.00 89.75 95 LEU A O 1
ATOM 745 N N . LEU A 1 96 ? -25.336 3.895 14.343 1.00 89.50 96 LEU A N 1
ATOM 746 C CA . LEU A 1 96 ? -25.388 5.208 14.985 1.00 89.50 96 LEU A CA 1
ATOM 747 C C . LEU A 1 96 ? -26.648 5.360 15.842 1.00 89.50 96 LEU A C 1
ATOM 749 O O . LEU A 1 96 ? -26.546 5.754 17.002 1.00 89.50 96 LEU A O 1
ATOM 753 N N . SER A 1 97 ? -27.814 4.949 15.333 1.00 87.50 97 SER A N 1
ATOM 754 C CA . SER A 1 97 ? -29.054 4.961 16.117 1.00 87.50 97 SER A CA 1
ATOM 755 C C . SER A 1 97 ? -28.957 4.090 17.377 1.00 87.50 97 SER A C 1
ATOM 757 O O . SER A 1 97 ? -29.402 4.497 18.452 1.00 87.50 97 SER A O 1
ATOM 759 N N . ILE A 1 98 ? -28.338 2.907 17.276 1.00 87.50 98 ILE A N 1
ATOM 760 C CA . ILE A 1 98 ? -28.079 2.030 18.427 1.00 87.50 98 ILE A CA 1
ATOM 761 C C . ILE A 1 98 ? -27.127 2.710 19.417 1.00 87.50 98 ILE A C 1
ATOM 763 O O . ILE A 1 98 ? -27.371 2.678 20.625 1.00 87.50 98 ILE A O 1
ATOM 767 N N . TYR A 1 99 ? -26.051 3.333 18.930 1.00 88.94 99 TYR A N 1
ATOM 768 C CA . TYR A 1 99 ? -25.094 4.050 19.771 1.00 88.94 99 TYR A CA 1
ATOM 769 C C . TYR A 1 99 ? -25.764 5.186 20.555 1.00 88.94 99 TYR A C 1
ATOM 771 O O . TYR A 1 99 ? -25.634 5.241 21.773 1.00 88.94 99 TYR A O 1
ATOM 779 N N . GLU A 1 100 ? -26.551 6.038 19.900 1.00 87.44 100 GLU A N 1
ATOM 780 C CA . GLU A 1 100 ? -27.243 7.157 20.553 1.00 87.44 100 GLU A CA 1
ATOM 781 C C . GLU A 1 100 ? -28.262 6.682 21.600 1.00 87.44 100 GLU A C 1
ATOM 783 O O . GLU A 1 100 ? -28.306 7.197 22.720 1.00 87.44 100 GLU A O 1
ATOM 788 N N . GLN A 1 101 ? -29.047 5.648 21.277 1.00 83.12 101 GLN A N 1
ATOM 789 C CA . GLN A 1 101 ? -30.017 5.073 22.213 1.00 83.12 101 GLN A CA 1
ATOM 790 C C . GLN A 1 101 ? -29.337 4.415 23.419 1.00 83.12 101 GLN A C 1
ATOM 792 O O . GLN A 1 101 ? -29.786 4.583 24.556 1.00 83.12 101 GLN A O 1
ATOM 797 N N . THR A 1 102 ? -28.238 3.689 23.196 1.00 83.88 102 THR A N 1
ATOM 798 C CA . THR A 1 102 ? -27.463 3.080 24.287 1.00 83.88 102 THR A CA 1
ATOM 799 C C . THR A 1 102 ? -26.745 4.130 25.129 1.00 83.88 102 THR A C 1
ATOM 801 O O . THR A 1 102 ? -26.681 3.967 26.345 1.00 83.88 102 THR A O 1
ATOM 804 N N . GLN A 1 103 ? -26.277 5.229 24.534 1.00 84.25 103 GLN A N 1
ATOM 805 C CA . GLN A 1 103 ? -25.662 6.340 25.258 1.00 84.25 103 GLN A CA 1
ATOM 806 C C . GLN A 1 103 ? -26.662 7.022 26.197 1.00 84.25 103 GLN A C 1
ATOM 808 O O . GLN A 1 103 ? -26.374 7.194 27.383 1.00 84.25 103 GLN A O 1
ATOM 813 N N . ALA A 1 104 ? -27.861 7.340 25.698 1.00 78.38 104 ALA A N 1
ATOM 814 C CA . ALA A 1 104 ? -28.935 7.910 26.510 1.00 78.38 104 ALA A CA 1
ATOM 815 C C . ALA A 1 104 ? -29.328 6.977 27.670 1.00 78.38 104 ALA A C 1
ATOM 817 O O . ALA A 1 104 ? -29.501 7.422 28.808 1.00 78.38 104 ALA A O 1
ATOM 818 N N . ALA A 1 105 ? -29.405 5.669 27.404 1.00 74.12 105 ALA A N 1
ATOM 819 C CA . ALA A 1 105 ? -29.693 4.669 28.426 1.00 74.12 105 ALA A CA 1
ATOM 820 C C . ALA A 1 105 ? -28.573 4.565 29.479 1.00 74.12 105 ALA A C 1
ATOM 822 O O . ALA A 1 105 ? -28.873 4.528 30.671 1.00 74.12 105 ALA A O 1
ATOM 823 N N . SER A 1 106 ? -27.297 4.560 29.078 1.00 72.25 106 SER A N 1
ATOM 824 C CA . SER A 1 106 ? -26.152 4.526 30.001 1.00 72.25 106 SER A CA 1
ATOM 825 C C . SER A 1 106 ? -26.103 5.753 30.913 1.00 72.25 106 SER A C 1
ATOM 827 O O . SER A 1 106 ? -25.923 5.603 32.119 1.00 72.25 106 SER A O 1
ATOM 829 N N . ALA A 1 107 ? -26.327 6.952 30.366 1.00 69.38 107 ALA A N 1
ATOM 830 C CA . ALA A 1 107 ? -26.306 8.199 31.133 1.00 69.38 107 ALA A CA 1
ATOM 831 C C . ALA A 1 107 ? -27.411 8.257 32.206 1.00 69.38 107 ALA A C 1
ATOM 833 O O . ALA A 1 107 ? -27.224 8.850 33.265 1.00 69.38 107 ALA A O 1
ATOM 834 N N . SER A 1 108 ? -28.551 7.605 31.957 1.00 64.44 108 SER A N 1
ATOM 835 C CA . SER A 1 108 ? -29.679 7.562 32.896 1.00 64.44 108 SER A CA 1
ATOM 836 C C . SER A 1 108 ? -29.491 6.612 34.089 1.00 64.44 108 SER A C 1
ATOM 838 O O . SER A 1 108 ? -30.225 6.720 35.068 1.00 64.44 108 SER A O 1
ATOM 840 N N . GLN A 1 109 ? -28.518 5.689 34.046 1.00 59.47 109 GLN A N 1
ATOM 841 C CA . GLN A 1 109 ? -28.318 4.701 35.119 1.00 59.47 109 GLN A CA 1
ATOM 842 C C . GLN A 1 109 ? -27.426 5.190 36.270 1.00 59.47 109 GLN A C 1
ATOM 844 O O . GLN A 1 109 ? -27.553 4.671 37.375 1.00 59.47 109 GLN A O 1
ATOM 849 N N . GLY A 1 110 ? -26.579 6.201 36.053 1.00 54.72 110 GLY A N 1
ATOM 850 C CA . GLY A 1 110 ? -25.615 6.678 37.058 1.00 54.72 110 GLY A CA 1
ATOM 851 C C . GLY A 1 110 ? -26.211 7.483 38.227 1.00 54.72 110 GLY A C 1
ATOM 852 O O . GLY A 1 110 ? -25.488 7.821 39.161 1.00 54.72 110 GLY A O 1
ATOM 853 N N . SER A 1 111 ? -27.509 7.815 38.201 1.00 53.09 111 SER A N 1
ATOM 854 C CA . SER A 1 111 ? -28.171 8.659 39.217 1.00 53.09 111 SER A CA 1
ATOM 855 C C . SER A 1 111 ? -29.418 8.042 39.865 1.00 53.09 111 SER A C 1
ATOM 857 O O . SER A 1 111 ? -29.988 8.647 40.774 1.00 53.09 111 SER A O 1
ATOM 859 N N . ALA A 1 112 ? -29.840 6.851 39.431 1.00 56.66 112 ALA A N 1
ATOM 860 C CA . ALA A 1 112 ? -31.108 6.238 39.823 1.00 56.66 112 ALA A CA 1
ATOM 861 C C . ALA A 1 112 ? -30.949 5.207 40.955 1.00 56.66 112 ALA A C 1
ATOM 863 O O . ALA A 1 112 ? -29.932 4.520 41.077 1.00 56.66 112 ALA A O 1
ATOM 864 N N . SER A 1 113 ? -31.979 5.062 41.792 1.00 58.44 113 SER A N 1
ATOM 865 C CA . SER A 1 113 ? -31.994 4.041 42.853 1.00 58.44 113 SER A CA 1
ATOM 866 C C . SER A 1 113 ? -32.027 2.613 42.276 1.00 58.44 113 SER A C 1
ATOM 868 O O . SER A 1 113 ? -32.516 2.395 41.173 1.00 58.44 113 SER A O 1
ATOM 870 N N . ALA A 1 114 ? -31.576 1.595 43.022 1.00 55.12 114 ALA A N 1
ATOM 871 C CA . ALA A 1 114 ? -31.521 0.207 42.525 1.00 55.12 114 ALA A CA 1
ATOM 872 C C . ALA A 1 114 ? -32.876 -0.342 42.013 1.00 55.12 114 ALA A C 1
ATOM 874 O O . ALA A 1 114 ? -32.907 -1.145 41.082 1.00 55.12 114 ALA A O 1
ATOM 875 N N . ALA A 1 115 ? -33.999 0.104 42.587 1.00 57.03 115 ALA A N 1
ATOM 876 C CA . ALA A 1 115 ? -35.340 -0.262 42.123 1.00 57.03 115 ALA A CA 1
ATOM 877 C C . ALA A 1 115 ? -35.724 0.445 40.811 1.00 57.03 115 ALA A C 1
ATOM 879 O O . ALA A 1 115 ? -36.374 -0.138 39.946 1.00 57.03 115 ALA A O 1
ATOM 880 N N . GLU A 1 116 ? -35.285 1.688 40.650 1.00 56.94 116 GLU A N 1
ATOM 881 C CA . GLU A 1 116 ? -35.506 2.514 39.466 1.00 56.94 116 GLU A CA 1
ATOM 882 C C . GLU A 1 116 ? -34.634 2.038 38.296 1.00 56.94 116 GLU A C 1
ATOM 884 O O . GLU A 1 116 ? -35.126 1.920 37.179 1.00 56.94 116 GLU A O 1
ATOM 889 N N . VAL A 1 117 ? -33.397 1.604 38.563 1.00 58.69 117 VAL A N 1
ATOM 890 C CA . VAL A 1 117 ? -32.539 0.914 37.585 1.00 58.69 117 VAL A CA 1
ATOM 891 C C . VAL A 1 117 ? -33.198 -0.375 37.084 1.00 58.69 117 VAL A C 1
ATOM 893 O O . VAL A 1 117 ? -33.179 -0.635 35.881 1.00 58.69 117 VAL A O 1
ATOM 896 N N . LEU A 1 118 ? -33.821 -1.174 37.960 1.00 55.41 118 LEU A N 1
ATOM 897 C CA . LEU A 1 118 ? -34.549 -2.385 37.554 1.00 55.41 118 LEU A CA 1
ATOM 898 C C . LEU A 1 118 ? -35.785 -2.060 36.702 1.00 55.41 118 LEU A C 1
ATOM 900 O O . LEU A 1 118 ? -36.021 -2.732 35.697 1.00 55.41 118 LEU A O 1
ATOM 904 N N . LEU A 1 119 ? -36.534 -1.013 37.061 1.00 53.25 119 LEU A N 1
ATOM 905 C CA . LEU A 1 119 ? -37.696 -0.551 36.300 1.00 53.25 119 LEU A CA 1
ATOM 906 C C . LEU A 1 119 ? -37.285 -0.039 34.910 1.00 53.25 119 LEU A C 1
ATOM 908 O O . LEU A 1 119 ? -37.854 -0.462 33.907 1.00 53.25 119 LEU A O 1
ATOM 912 N N . HIS A 1 120 ? -36.244 0.795 34.841 1.00 54.47 120 HIS A N 1
ATOM 913 C CA . HIS A 1 120 ? -35.700 1.298 33.582 1.00 54.47 120 HIS A CA 1
ATOM 914 C C . HIS A 1 120 ? -35.089 0.190 32.732 1.00 54.47 120 HIS A C 1
ATOM 916 O O . HIS A 1 120 ? -35.228 0.231 31.519 1.00 54.47 120 HIS A O 1
ATOM 922 N N . THR A 1 121 ? -34.463 -0.828 33.328 1.00 57.66 121 THR A N 1
ATOM 923 C CA . THR A 1 121 ? -33.939 -1.980 32.574 1.00 57.66 121 THR A CA 1
ATOM 924 C C . THR A 1 121 ? -35.067 -2.812 31.958 1.00 57.66 121 THR A C 1
ATOM 926 O O . THR A 1 121 ? -34.895 -3.350 30.871 1.00 57.66 121 THR A O 1
ATOM 929 N N . ALA A 1 122 ? -36.234 -2.885 32.606 1.00 55.03 122 ALA A N 1
ATOM 930 C CA . ALA A 1 122 ? -37.402 -3.582 32.068 1.00 55.03 122 ALA A CA 1
ATOM 931 C C . ALA A 1 122 ? -38.089 -2.825 30.914 1.00 55.03 122 ALA A C 1
ATOM 933 O O . ALA A 1 122 ? -38.739 -3.453 30.081 1.00 55.03 122 ALA A O 1
ATOM 934 N N . THR A 1 123 ? -37.955 -1.494 30.859 1.00 54.41 123 THR A N 1
ATOM 935 C CA . THR A 1 123 ? -38.565 -0.645 29.817 1.00 54.41 123 THR A CA 1
ATOM 936 C C . THR A 1 123 ? -37.575 -0.134 28.769 1.00 54.41 123 THR A C 1
ATOM 938 O O . THR A 1 123 ? -37.996 0.443 27.770 1.00 54.41 123 THR A O 1
ATOM 941 N N . ALA A 1 124 ? -36.269 -0.281 28.997 1.00 56.84 124 ALA A N 1
ATOM 942 C CA . ALA A 1 124 ? -35.234 0.163 28.075 1.00 56.84 124 ALA A CA 1
ATOM 943 C C . ALA A 1 124 ? -35.054 -0.844 26.939 1.00 56.84 124 ALA A C 1
ATOM 945 O O . ALA A 1 124 ? -34.989 -2.054 27.152 1.00 56.84 124 ALA A O 1
ATOM 946 N N . ASN A 1 125 ? -34.902 -0.321 25.725 1.00 62.66 125 ASN A N 1
ATOM 947 C CA . ASN A 1 125 ? -34.535 -1.121 24.568 1.00 62.66 125 ASN A CA 1
ATOM 948 C C . ASN A 1 125 ? -33.084 -1.598 24.732 1.00 62.66 125 ASN A C 1
ATOM 950 O O . ASN A 1 125 ? -32.138 -0.846 24.503 1.00 62.66 125 ASN A O 1
ATOM 954 N N . GLY A 1 126 ? -32.912 -2.845 25.170 1.00 71.12 126 GLY A N 1
ATOM 955 C CA . GLY A 1 126 ? -31.617 -3.512 25.195 1.00 71.12 126 GLY A CA 1
ATOM 956 C C . GLY A 1 126 ? -31.254 -4.003 23.798 1.00 71.12 126 GLY A C 1
ATOM 957 O O . GLY A 1 126 ? -31.958 -4.835 23.229 1.00 71.12 126 GLY A O 1
ATOM 958 N N . PHE A 1 127 ? -30.150 -3.511 23.245 1.00 82.38 127 PHE A N 1
ATOM 959 C CA . PHE A 1 127 ? -29.618 -4.017 21.982 1.00 82.38 127 PHE A CA 1
ATOM 960 C C . PHE A 1 127 ? -28.643 -5.153 22.253 1.00 82.38 127 PHE A C 1
ATOM 962 O O . PHE A 1 127 ? -27.769 -5.026 23.106 1.00 82.38 127 PHE A O 1
ATOM 969 N N . GLN A 1 128 ? -28.765 -6.256 21.524 1.00 85.12 128 GLN A N 1
ATOM 970 C CA . GLN A 1 128 ? -27.878 -7.407 21.652 1.00 85.12 128 GLN A CA 1
ATOM 971 C C . GLN A 1 128 ? -27.043 -7.555 20.387 1.00 85.12 128 GLN A C 1
ATOM 973 O O . GLN A 1 128 ? -27.583 -7.652 19.287 1.00 85.12 128 GLN A O 1
ATOM 978 N N . MET A 1 129 ? -25.723 -7.576 20.554 1.00 84.00 129 MET A N 1
ATOM 979 C CA . MET A 1 129 ? -24.776 -7.802 19.470 1.00 84.00 129 MET A CA 1
ATOM 980 C C . MET A 1 129 ? -24.456 -9.288 19.395 1.00 84.00 129 MET A C 1
ATOM 982 O O . MET A 1 129 ? -24.052 -9.901 20.389 1.00 84.00 129 MET A O 1
ATOM 986 N N . VAL A 1 130 ? -24.645 -9.862 18.210 1.00 84.69 130 VAL A N 1
ATOM 987 C CA . VAL A 1 130 ? -24.427 -11.284 17.950 1.00 84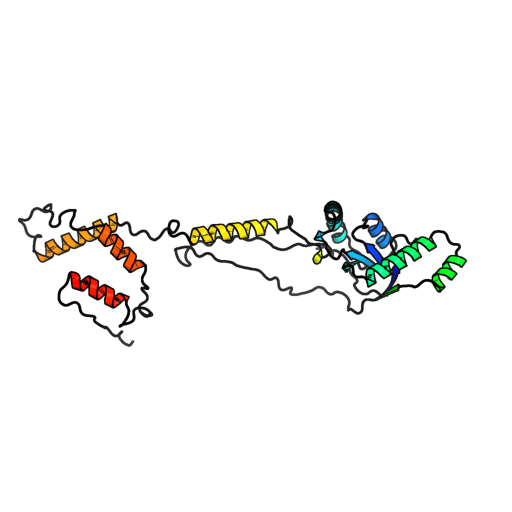.69 130 VAL A CA 1
ATOM 988 C C . VAL A 1 130 ? -23.576 -11.432 16.699 1.00 84.69 130 VAL A C 1
ATOM 990 O O . VAL A 1 130 ? -23.900 -10.855 15.663 1.00 84.69 130 VAL A O 1
ATOM 993 N N . THR A 1 131 ? -22.505 -12.220 16.773 1.00 84.19 131 THR A N 1
ATOM 994 C CA . THR A 1 131 ? -21.775 -12.655 15.578 1.00 84.19 131 THR A CA 1
ATOM 995 C C . THR A 1 131 ? -22.207 -14.069 15.198 1.00 84.19 131 THR A C 1
ATOM 997 O O . THR A 1 131 ? -22.278 -14.965 16.035 1.00 84.19 131 THR A O 1
ATOM 1000 N N . SER A 1 132 ? -22.522 -14.280 13.920 1.00 74.75 132 SER A N 1
ATOM 1001 C CA . SER A 1 132 ? -22.944 -15.581 13.375 1.00 74.75 132 SER A CA 1
ATOM 1002 C C . SER A 1 132 ? -21.784 -16.407 12.797 1.00 74.75 132 SER A C 1
ATOM 1004 O O . SER A 1 132 ? -22.017 -17.438 12.169 1.00 74.75 132 SER A O 1
ATOM 1006 N N . GLY A 1 133 ? -20.543 -15.934 12.948 1.00 69.38 133 GLY A N 1
ATOM 1007 C CA . GLY A 1 133 ? -19.339 -16.540 12.375 1.00 69.38 133 GLY A CA 1
ATOM 1008 C C . GLY A 1 133 ? -18.664 -17.570 13.284 1.00 69.38 133 GLY A C 1
ATOM 1009 O O . GLY A 1 133 ? -18.875 -17.595 14.496 1.00 69.38 133 GLY A O 1
ATOM 1010 N N . ALA A 1 134 ? -17.821 -18.416 12.688 1.00 71.06 134 ALA A N 1
ATOM 1011 C CA . ALA A 1 134 ? -16.931 -19.313 13.424 1.00 71.06 134 ALA A CA 1
ATOM 1012 C C . ALA A 1 134 ? -15.761 -18.540 14.066 1.00 71.06 134 ALA A C 1
ATOM 1014 O O . ALA A 1 134 ? -15.442 -17.427 13.651 1.00 71.06 134 ALA A O 1
ATOM 1015 N N . GLN A 1 135 ? -15.108 -19.140 15.067 1.00 76.06 135 GLN A N 1
ATOM 1016 C CA . GLN A 1 135 ? -13.905 -18.565 15.680 1.00 76.06 135 GLN A CA 1
ATOM 1017 C C . GLN A 1 135 ? -12.806 -18.335 14.637 1.00 76.06 135 GLN A C 1
ATOM 1019 O O . GLN A 1 135 ? -12.596 -19.175 13.758 1.00 76.06 135 GLN A O 1
ATOM 1024 N N . SER A 1 136 ? -12.089 -17.216 14.767 1.00 69.31 136 SER A N 1
ATOM 1025 C CA . SER A 1 136 ? -10.965 -16.885 13.892 1.00 69.31 136 SER A CA 1
ATOM 1026 C C . SER A 1 136 ? -9.887 -17.965 13.966 1.00 69.31 136 SER A C 1
ATOM 1028 O O . SER A 1 136 ? -9.461 -18.361 15.051 1.00 69.31 136 SER A O 1
ATOM 1030 N N . GLN A 1 137 ? -9.428 -18.425 12.804 1.00 70.56 137 GLN A N 1
ATOM 1031 C CA . GLN A 1 137 ? -8.289 -19.331 12.679 1.00 70.56 137 GLN A CA 1
ATOM 1032 C C . GLN A 1 137 ? -7.141 -18.625 11.967 1.00 70.56 137 GLN A C 1
ATOM 1034 O O . GLN A 1 137 ? -7.358 -17.706 11.175 1.00 70.56 137 GLN A O 1
ATOM 1039 N N . ALA A 1 138 ? -5.914 -19.056 12.257 1.00 70.25 138 ALA A N 1
ATOM 1040 C CA . ALA A 1 138 ? -4.747 -18.574 11.537 1.00 70.25 138 ALA A CA 1
ATOM 1041 C C . ALA A 1 138 ? -4.895 -18.907 10.047 1.00 70.25 138 ALA A C 1
ATOM 1043 O O . ALA A 1 138 ? -5.141 -20.057 9.684 1.00 70.25 138 ALA A O 1
ATOM 1044 N N . VAL A 1 139 ? -4.740 -17.898 9.192 1.00 72.50 139 VAL A N 1
ATOM 1045 C CA . VAL A 1 139 ? -4.731 -18.095 7.743 1.00 72.50 139 VAL A CA 1
ATOM 1046 C C . VAL A 1 139 ? -3.353 -18.621 7.356 1.00 72.50 139 VAL A C 1
ATOM 1048 O O . VAL A 1 139 ? -2.370 -17.882 7.379 1.00 72.50 139 VAL A O 1
ATOM 1051 N N . SER A 1 140 ? -3.272 -19.910 7.036 1.00 66.94 140 SER A N 1
ATOM 1052 C CA . SER A 1 140 ? -2.119 -20.498 6.354 1.00 66.94 140 SER A CA 1
ATOM 1053 C C . SER A 1 140 ? -2.233 -20.244 4.848 1.00 66.94 140 SER A C 1
ATOM 1055 O O . SER A 1 140 ? -3.336 -20.289 4.310 1.00 66.94 140 SER A O 1
ATOM 1057 N N . ASP A 1 141 ? -1.109 -19.994 4.177 1.00 63.91 141 ASP A N 1
ATOM 1058 C CA . ASP A 1 141 ? -1.019 -19.769 2.723 1.00 63.91 141 ASP A CA 1
ATOM 1059 C C . ASP A 1 141 ? -1.710 -18.493 2.207 1.00 63.91 141 ASP A C 1
ATOM 1061 O O . ASP A 1 141 ? -2.484 -18.502 1.248 1.00 63.91 141 ASP A O 1
ATOM 1065 N N . TRP A 1 142 ? -1.390 -17.349 2.821 1.00 73.12 142 TRP A N 1
ATOM 1066 C CA . TRP A 1 142 ? -1.802 -16.045 2.299 1.00 73.12 142 TRP A CA 1
ATOM 1067 C C . TRP A 1 142 ? -1.086 -15.721 0.976 1.00 73.12 142 TRP A C 1
ATOM 1069 O O . TRP A 1 142 ? 0.134 -15.541 0.941 1.00 73.12 142 TRP A O 1
ATOM 1079 N N . LEU A 1 143 ? -1.846 -15.585 -0.115 1.00 74.50 143 LEU A N 1
ATOM 1080 C CA . LEU A 1 143 ? -1.326 -15.169 -1.421 1.00 74.50 143 LEU A CA 1
ATOM 1081 C C . LEU A 1 143 ? -1.030 -13.661 -1.425 1.00 74.50 143 LEU A C 1
ATOM 1083 O O . LEU A 1 143 ? -1.935 -12.833 -1.529 1.00 74.50 143 LEU A O 1
ATOM 1087 N N . ILE A 1 144 ? 0.249 -13.295 -1.326 1.00 77.94 144 ILE A N 1
ATOM 1088 C CA . ILE A 1 144 ? 0.702 -11.907 -1.487 1.00 77.94 144 ILE A CA 1
ATOM 1089 C C . ILE A 1 144 ? 0.870 -11.621 -2.982 1.00 77.94 144 ILE A C 1
ATOM 1091 O O . ILE A 1 144 ? 1.613 -12.315 -3.673 1.00 77.94 144 ILE A O 1
ATOM 1095 N N . THR A 1 145 ? 0.188 -10.591 -3.484 1.00 81.81 145 THR A N 1
ATOM 1096 C CA . THR A 1 145 ? 0.337 -10.139 -4.875 1.00 81.81 145 THR A CA 1
ATOM 1097 C C . THR A 1 145 ? 1.445 -9.095 -4.960 1.00 81.81 145 THR A C 1
ATOM 1099 O O . THR A 1 145 ? 1.421 -8.110 -4.225 1.00 81.81 145 THR A O 1
ATOM 1102 N N . SER A 1 146 ? 2.395 -9.285 -5.873 1.00 86.31 146 SER A N 1
ATOM 1103 C CA . SER A 1 146 ? 3.441 -8.313 -6.196 1.00 86.31 146 SER A CA 1
ATOM 1104 C C . SER A 1 146 ? 3.312 -7.840 -7.644 1.00 86.31 146 SER A C 1
ATOM 1106 O O . SER A 1 146 ? 2.756 -8.533 -8.496 1.00 86.31 146 SER A O 1
ATOM 1108 N N . VAL A 1 147 ? 3.809 -6.633 -7.919 1.00 87.75 147 VAL A N 1
ATOM 1109 C CA . VAL A 1 147 ? 3.851 -6.055 -9.268 1.00 87.75 147 VAL A CA 1
ATOM 1110 C C . VAL A 1 147 ? 5.308 -5.882 -9.673 1.00 87.75 147 VAL A C 1
ATOM 1112 O O . VAL A 1 147 ? 6.089 -5.276 -8.943 1.00 87.75 147 VAL A O 1
ATOM 1115 N N . GLU A 1 148 ? 5.660 -6.394 -10.849 1.00 91.81 148 GLU A N 1
ATOM 1116 C CA . GLU A 1 148 ? 6.984 -6.252 -11.449 1.00 91.81 148 GLU A CA 1
ATOM 1117 C C . GLU A 1 148 ? 6.885 -5.444 -12.748 1.00 91.81 148 GLU A C 1
ATOM 1119 O O . GLU A 1 148 ? 5.997 -5.664 -13.573 1.00 91.81 148 GLU A O 1
ATOM 1124 N N . GLY A 1 149 ? 7.825 -4.519 -12.942 1.00 88.12 149 GLY A N 1
ATOM 1125 C CA . GLY A 1 149 ? 8.050 -3.843 -14.214 1.00 88.12 149 GLY A CA 1
ATOM 1126 C C . GLY A 1 149 ? 9.518 -3.955 -14.612 1.00 88.12 149 GLY A C 1
ATOM 1127 O O . GLY A 1 149 ? 10.402 -3.727 -13.789 1.00 88.12 149 GLY A O 1
ATOM 1128 N N . ARG A 1 150 ? 9.784 -4.277 -15.883 1.00 87.38 150 ARG A N 1
ATOM 1129 C CA . ARG A 1 150 ? 11.143 -4.445 -16.418 1.00 87.38 150 ARG A CA 1
ATOM 1130 C C . ARG A 1 150 ? 11.423 -3.429 -17.520 1.00 87.38 150 ARG A C 1
ATOM 1132 O O . ARG A 1 150 ? 10.657 -3.308 -18.472 1.00 87.38 150 ARG A O 1
ATOM 1139 N N . LEU A 1 151 ? 12.562 -2.745 -17.417 1.00 82.50 151 LEU A N 1
ATOM 1140 C CA . LEU A 1 151 ? 13.156 -1.961 -18.502 1.00 82.50 151 LEU A CA 1
ATOM 1141 C C . LEU A 1 151 ? 14.429 -2.673 -18.964 1.00 82.50 151 LEU A C 1
ATOM 1143 O O . LEU A 1 151 ? 15.367 -2.842 -18.188 1.00 82.50 151 LEU A O 1
ATOM 1147 N N . THR A 1 152 ? 14.456 -3.132 -20.214 1.00 78.00 152 THR A N 1
ATOM 1148 C CA . THR A 1 152 ? 15.587 -3.889 -20.768 1.00 78.00 152 THR A CA 1
ATOM 1149 C C . THR A 1 152 ? 16.618 -2.959 -21.396 1.00 78.00 152 THR A C 1
ATOM 1151 O O . THR A 1 152 ? 16.295 -2.210 -22.320 1.00 78.00 152 THR A O 1
ATOM 1154 N N . GLY A 1 153 ? 17.866 -3.040 -20.931 1.00 68.81 153 GLY A N 1
ATOM 1155 C CA . GLY A 1 153 ? 18.991 -2.311 -21.516 1.00 68.81 153 GLY A CA 1
ATOM 1156 C C . GLY A 1 153 ? 19.342 -2.771 -22.938 1.00 68.81 153 GLY A C 1
ATOM 1157 O O . GLY A 1 153 ? 19.014 -3.879 -23.365 1.00 68.81 153 GLY A O 1
ATOM 1158 N N . LEU A 1 154 ? 20.055 -1.914 -23.676 1.00 64.06 154 LEU A N 1
ATOM 1159 C CA . LEU A 1 154 ? 20.562 -2.188 -25.027 1.00 64.06 154 LEU A CA 1
ATOM 1160 C C . LEU A 1 154 ? 21.795 -3.111 -24.977 1.00 64.06 154 LEU A C 1
ATOM 1162 O O . LEU A 1 154 ? 22.916 -2.691 -25.240 1.00 64.06 154 LEU A O 1
ATOM 1166 N N . GLY A 1 155 ? 21.592 -4.366 -24.596 1.00 61.50 155 GLY A N 1
ATOM 1167 C CA . GLY A 1 155 ? 22.632 -5.403 -24.599 1.00 61.50 155 GLY A CA 1
ATOM 1168 C C . GLY A 1 155 ? 22.091 -6.825 -24.467 1.00 61.50 155 GLY A C 1
ATOM 1169 O O . GLY A 1 155 ? 22.876 -7.756 -24.343 1.00 61.50 155 GLY A O 1
ATOM 1170 N N . GLY A 1 156 ? 20.767 -7.003 -24.522 1.00 63.53 156 GLY A N 1
ATOM 1171 C CA . GLY A 1 156 ? 20.137 -8.308 -24.332 1.00 63.53 156 GLY A CA 1
ATOM 1172 C C . GLY A 1 156 ? 20.136 -8.746 -22.867 1.00 63.53 156 GLY A C 1
ATOM 1173 O O . GLY A 1 156 ? 20.164 -7.911 -21.962 1.00 63.53 156 GLY A O 1
ATOM 1174 N N . GLU A 1 157 ? 20.058 -10.055 -22.637 1.00 66.50 157 GLU A N 1
ATOM 1175 C CA . GLU A 1 157 ? 19.914 -10.637 -21.293 1.00 66.50 157 GLU A CA 1
ATOM 1176 C C . GLU A 1 157 ? 21.232 -10.755 -20.513 1.00 66.50 157 GLU A C 1
ATOM 1178 O O . GLU A 1 157 ? 21.198 -10.952 -19.304 1.00 66.50 157 GLU A O 1
ATOM 1183 N N . ASP A 1 158 ? 22.377 -10.548 -21.169 1.00 70.38 158 ASP A N 1
ATOM 1184 C CA . ASP A 1 158 ? 23.712 -10.701 -20.567 1.00 70.38 158 ASP A CA 1
ATOM 1185 C C . ASP A 1 158 ? 24.185 -9.467 -19.772 1.00 70.38 158 ASP A C 1
ATOM 1187 O O . ASP A 1 158 ? 25.327 -9.397 -19.313 1.00 70.38 158 ASP A O 1
ATOM 1191 N N . LEU A 1 159 ? 23.323 -8.460 -19.604 1.00 76.00 159 LEU A N 1
ATOM 1192 C CA . LEU A 1 159 ? 23.631 -7.263 -18.826 1.00 76.00 159 LEU A CA 1
ATOM 1193 C C . LEU A 1 159 ? 23.328 -7.465 -17.328 1.00 76.00 159 LEU A C 1
ATOM 1195 O O . LEU A 1 159 ? 22.326 -8.094 -16.977 1.00 76.00 159 LEU A O 1
ATOM 1199 N N . PRO A 1 160 ? 24.118 -6.855 -16.422 1.00 82.31 160 PRO A N 1
ATOM 1200 C CA . PRO A 1 160 ? 23.786 -6.812 -15.002 1.00 82.31 160 PRO A CA 1
ATOM 1201 C C . PRO A 1 160 ? 22.387 -6.226 -14.775 1.00 82.31 160 PRO A C 1
ATOM 1203 O O . PRO A 1 160 ? 22.079 -5.126 -15.237 1.00 82.31 160 PRO A O 1
ATOM 1206 N N . THR A 1 161 ? 21.544 -6.959 -14.048 1.00 85.19 161 THR A N 1
ATOM 1207 C CA . THR A 1 161 ? 20.184 -6.520 -13.718 1.00 85.19 161 THR A CA 1
ATOM 1208 C C . THR A 1 161 ? 20.180 -5.806 -12.372 1.00 85.19 161 THR A C 1
ATOM 1210 O O . THR A 1 161 ? 20.654 -6.344 -11.373 1.00 85.19 161 THR A O 1
ATOM 1213 N N . ILE A 1 162 ? 19.625 -4.594 -12.345 1.00 88.56 162 ILE A N 1
ATOM 1214 C CA . ILE A 1 162 ? 19.369 -3.841 -11.115 1.00 88.56 162 ILE A CA 1
ATOM 1215 C C . ILE A 1 162 ? 17.885 -3.981 -10.794 1.00 88.56 162 ILE A C 1
ATOM 1217 O O . ILE A 1 162 ? 17.042 -3.650 -11.627 1.00 88.56 162 ILE A O 1
ATOM 1221 N N . VAL A 1 163 ? 17.574 -4.447 -9.587 1.00 92.06 163 VAL A N 1
ATOM 1222 C CA . VAL A 1 163 ? 16.200 -4.542 -9.087 1.00 92.06 163 VAL A CA 1
ATOM 1223 C C . VAL A 1 163 ? 16.000 -3.465 -8.030 1.00 92.06 163 VAL A C 1
ATOM 1225 O O . VAL A 1 163 ? 16.743 -3.406 -7.052 1.00 92.06 163 VAL A O 1
ATOM 1228 N N . ILE A 1 164 ? 15.001 -2.608 -8.235 1.00 90.12 164 ILE A N 1
ATOM 1229 C CA . ILE A 1 164 ? 14.566 -1.618 -7.248 1.00 90.12 164 ILE A CA 1
ATOM 1230 C C . ILE A 1 164 ? 13.258 -2.130 -6.656 1.00 90.12 164 ILE A C 1
ATOM 1232 O O . ILE A 1 164 ? 12.295 -2.350 -7.387 1.00 90.12 164 ILE A O 1
ATOM 1236 N N . VAL A 1 165 ? 13.240 -2.334 -5.342 1.00 89.88 165 VAL A N 1
ATOM 1237 C CA . VAL A 1 165 ? 12.094 -2.890 -4.617 1.00 89.88 165 VAL A CA 1
ATOM 1238 C C . VAL A 1 165 ? 11.536 -1.826 -3.683 1.00 89.88 165 VAL A C 1
ATOM 1240 O O . VAL A 1 165 ? 12.292 -1.126 -3.011 1.00 89.88 165 VAL A O 1
ATOM 1243 N N . ALA A 1 166 ? 10.213 -1.721 -3.637 1.00 86.94 166 ALA A N 1
ATOM 1244 C CA . ALA A 1 166 ? 9.489 -0.962 -2.630 1.00 86.94 166 ALA A CA 1
ATOM 1245 C C . ALA A 1 166 ? 8.333 -1.819 -2.114 1.00 86.94 166 ALA A C 1
ATOM 1247 O O . ALA A 1 166 ? 7.743 -2.594 -2.869 1.00 86.94 166 ALA A O 1
ATOM 1248 N N . HIS A 1 167 ? 8.018 -1.677 -0.833 1.00 83.94 167 HIS A N 1
ATOM 1249 C CA . HIS A 1 167 ? 6.876 -2.346 -0.229 1.00 83.94 167 HIS A CA 1
ATOM 1250 C C . HIS A 1 167 ? 5.644 -1.432 -0.314 1.00 83.94 167 HIS A C 1
ATOM 1252 O O . HIS A 1 167 ? 5.771 -0.217 -0.187 1.00 83.94 167 HIS A O 1
ATOM 1258 N N . TYR A 1 168 ? 4.466 -2.005 -0.576 1.00 81.44 168 TYR A N 1
ATOM 1259 C CA . TYR A 1 168 ? 3.170 -1.313 -0.462 1.00 81.44 168 TYR A CA 1
ATOM 1260 C C . TYR A 1 168 ? 2.296 -1.945 0.615 1.00 81.44 168 TYR A C 1
ATOM 1262 O O . TYR A 1 168 ? 1.089 -2.119 0.448 1.00 81.44 168 TYR A O 1
ATOM 1270 N N . ASP A 1 169 ? 2.915 -2.403 1.686 1.00 73.94 169 ASP A N 1
ATOM 1271 C CA . ASP A 1 169 ? 2.192 -2.912 2.829 1.00 73.94 169 ASP A CA 1
ATOM 1272 C C . ASP A 1 169 ? 2.033 -1.809 3.867 1.00 73.94 169 ASP A C 1
ATOM 1274 O O . ASP A 1 169 ? 2.916 -0.984 4.099 1.00 73.94 169 ASP A O 1
ATOM 1278 N N . ALA A 1 170 ? 0.867 -1.813 4.488 1.00 71.38 170 ALA A N 1
ATOM 1279 C CA . ALA A 1 170 ? 0.601 -1.063 5.690 1.00 71.38 170 ALA A CA 1
ATOM 1280 C C . ALA A 1 170 ? -0.037 -2.057 6.667 1.00 71.38 170 ALA A C 1
ATOM 1282 O O . ALA A 1 170 ? -0.936 -2.821 6.300 1.00 71.38 170 ALA A O 1
ATOM 1283 N N . PHE A 1 171 ? 0.502 -2.117 7.883 1.00 71.38 171 PHE A N 1
ATOM 1284 C CA . PHE A 1 171 ? -0.007 -2.967 8.952 1.00 71.38 171 PHE A CA 1
ATOM 1285 C C . PHE A 1 171 ? -0.568 -2.075 10.054 1.00 71.38 171 PHE A C 1
ATOM 1287 O O . PHE A 1 171 ? 0.072 -1.103 10.442 1.00 71.38 171 PHE A O 1
ATOM 1294 N N . GLY A 1 172 ? -1.759 -2.402 10.546 1.00 73.19 172 GLY A N 1
ATOM 1295 C CA . GLY A 1 172 ? -2.437 -1.654 11.600 1.00 73.19 172 GLY A CA 1
ATOM 1296 C C . GLY A 1 172 ? -3.447 -2.530 12.333 1.00 73.19 172 GLY A C 1
ATOM 1297 O O . GLY A 1 172 ? -3.732 -3.651 11.901 1.00 73.19 172 GLY A O 1
ATOM 1298 N N . VAL A 1 173 ? -4.010 -2.021 13.432 1.00 74.06 173 VAL A N 1
ATOM 1299 C CA . VAL A 1 173 ? -5.035 -2.721 14.237 1.00 74.06 173 VAL A CA 1
ATOM 1300 C C . VAL A 1 173 ? -6.261 -3.049 13.387 1.00 74.06 173 VAL A C 1
ATOM 1302 O O . VAL A 1 173 ? -6.869 -4.107 13.548 1.00 74.06 173 VAL A O 1
ATOM 1305 N N . ALA A 1 174 ? -6.596 -2.167 12.447 1.00 70.06 174 ALA A N 1
ATOM 1306 C CA . ALA A 1 174 ? -7.605 -2.409 11.433 1.00 70.06 174 ALA A CA 1
ATOM 1307 C C . ALA A 1 174 ? -6.988 -2.177 10.045 1.00 70.06 174 ALA A C 1
ATOM 1309 O O . ALA A 1 174 ? -6.594 -1.050 9.745 1.00 70.06 174 ALA A O 1
ATOM 1310 N N . PRO A 1 175 ? -6.949 -3.189 9.155 1.00 64.62 175 PRO A N 1
ATOM 1311 C CA . PRO A 1 175 ? -6.358 -3.048 7.820 1.00 64.62 175 PRO A CA 1
ATOM 1312 C C . PRO A 1 175 ? -6.932 -1.878 7.006 1.00 64.62 175 PRO A C 1
ATOM 1314 O O . PRO A 1 175 ? -6.208 -1.213 6.275 1.00 64.62 175 PRO A O 1
ATOM 1317 N N . TRP A 1 176 ? -8.221 -1.576 7.187 1.00 61.47 176 TRP A N 1
ATOM 1318 C CA . TRP A 1 176 ? -8.917 -0.460 6.531 1.00 61.47 176 TRP A CA 1
ATOM 1319 C C . TRP A 1 176 ? -8.499 0.930 7.036 1.00 61.47 176 TRP A C 1
ATOM 1321 O O . TRP A 1 176 ? -8.794 1.928 6.383 1.00 61.47 176 TRP A O 1
ATOM 1331 N N . LEU A 1 177 ? -7.822 0.998 8.185 1.00 63.91 177 LEU A N 1
ATOM 1332 C CA . LEU A 1 177 ? -7.279 2.225 8.772 1.00 63.91 177 LEU A CA 1
ATOM 1333 C C . LEU A 1 177 ? -5.784 2.398 8.511 1.00 63.91 177 LEU A C 1
ATOM 1335 O O . LEU A 1 177 ? -5.239 3.454 8.820 1.00 63.91 177 LEU A O 1
ATOM 1339 N N . SER A 1 178 ? -5.124 1.400 7.917 1.00 66.88 178 SER A N 1
ATOM 1340 C CA . SER A 1 178 ? -3.691 1.437 7.637 1.00 66.88 178 SER A CA 1
ATOM 1341 C C . SER A 1 178 ? -3.401 2.291 6.392 1.00 66.88 178 SER A C 1
ATOM 1343 O O . SER A 1 178 ? -3.014 1.818 5.325 1.00 66.88 1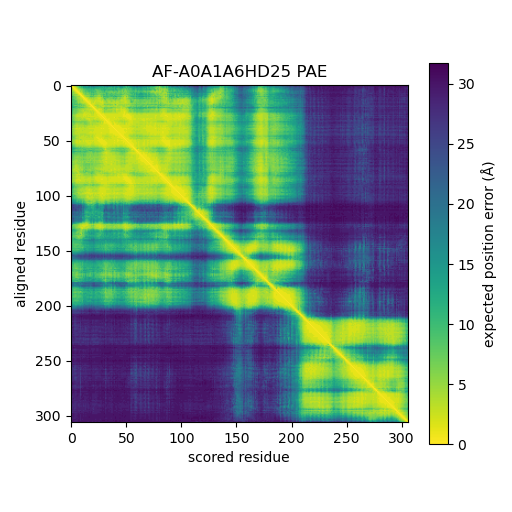78 SER A O 1
ATOM 1345 N N . LEU A 1 179 ? -3.659 3.595 6.513 1.00 62.69 179 LEU A N 1
ATOM 1346 C CA . LEU A 1 179 ? -3.439 4.611 5.486 1.00 62.69 179 LEU A CA 1
ATOM 1347 C C . LEU A 1 179 ? -1.952 5.005 5.491 1.00 62.69 179 LEU A C 1
ATOM 1349 O O . LEU A 1 179 ? -1.564 6.079 5.942 1.00 62.69 179 LEU A O 1
ATOM 1353 N N . GLY A 1 180 ? -1.100 4.097 5.014 1.00 54.94 180 GLY A N 1
ATOM 1354 C CA . GLY A 1 180 ? 0.364 4.186 5.064 1.00 54.94 180 GLY A CA 1
ATOM 1355 C C . GLY A 1 180 ? 1.005 5.190 4.097 1.00 54.94 180 GLY A C 1
ATOM 1356 O O . GLY A 1 180 ? 1.958 4.848 3.404 1.00 54.94 180 GLY A O 1
ATOM 1357 N N . ALA A 1 181 ? 0.526 6.436 4.028 1.00 52.25 181 ALA A N 1
ATOM 1358 C CA . ALA A 1 181 ? 1.166 7.463 3.195 1.00 52.25 181 ALA A CA 1
ATOM 1359 C C . ALA A 1 181 ? 2.636 7.705 3.608 1.00 52.25 181 ALA A C 1
ATOM 1361 O O . ALA A 1 181 ? 3.503 7.808 2.740 1.00 52.25 181 ALA A O 1
ATOM 1362 N N . ASP A 1 182 ? 2.912 7.717 4.918 1.00 55.31 182 ASP A N 1
ATOM 1363 C CA . ASP A 1 182 ? 4.268 7.795 5.493 1.00 55.31 182 ASP A CA 1
ATOM 1364 C C . ASP A 1 182 ? 4.855 6.405 5.838 1.00 55.31 182 ASP A C 1
ATOM 1366 O O . ASP A 1 182 ? 6.052 6.251 6.061 1.00 55.31 182 ASP A O 1
ATOM 1370 N N . SER A 1 183 ? 4.022 5.359 5.815 1.00 56.41 183 SER A N 1
ATOM 1371 C CA . SER A 1 183 ? 4.398 3.959 6.059 1.00 56.41 183 SER A CA 1
ATOM 1372 C C . SER A 1 183 ? 4.415 3.176 4.747 1.00 56.41 183 SER A C 1
ATOM 1374 O O . SER A 1 183 ? 3.481 2.446 4.438 1.00 56.41 183 SER A O 1
ATOM 1376 N N . ASN A 1 184 ? 5.491 3.352 3.976 1.00 71.12 184 ASN A N 1
ATOM 1377 C CA . ASN A 1 184 ? 5.806 2.678 2.703 1.00 71.12 184 ASN A CA 1
ATOM 1378 C C . ASN A 1 184 ? 5.158 3.268 1.430 1.00 71.12 184 ASN A C 1
ATOM 1380 O O . ASN A 1 184 ? 5.721 3.125 0.340 1.00 71.12 184 ASN A O 1
ATOM 1384 N N . GLY A 1 185 ? 4.067 4.037 1.533 1.00 74.06 185 GLY A N 1
ATOM 1385 C CA . GLY A 1 185 ? 3.456 4.724 0.385 1.00 74.06 185 GLY A CA 1
ATOM 1386 C C . GLY A 1 185 ? 4.384 5.734 -0.309 1.00 74.06 185 GLY A C 1
ATOM 1387 O O . GLY A 1 185 ? 4.403 5.825 -1.540 1.00 74.06 185 GLY A O 1
ATOM 1388 N N . SER A 1 186 ? 5.213 6.444 0.462 1.00 82.06 186 SER A N 1
ATOM 1389 C CA . SER A 1 186 ? 6.241 7.364 -0.047 1.00 82.06 186 SER A CA 1
ATOM 1390 C C . SER A 1 186 ? 7.335 6.656 -0.860 1.00 82.06 186 SER A C 1
ATOM 1392 O O . SER A 1 186 ? 7.812 7.192 -1.859 1.00 82.06 186 SER A O 1
ATOM 1394 N N . GLY A 1 187 ? 7.693 5.420 -0.501 1.00 83.25 187 GLY A N 1
ATOM 1395 C CA . GLY A 1 187 ? 8.643 4.612 -1.269 1.00 83.25 187 GLY A CA 1
ATOM 1396 C C . GLY A 1 187 ? 8.115 4.281 -2.665 1.00 83.25 187 GLY A C 1
ATOM 1397 O O . GLY A 1 187 ? 8.842 4.385 -3.656 1.00 83.25 187 GLY A O 1
ATOM 1398 N N . ILE A 1 188 ? 6.825 3.955 -2.768 1.00 87.00 188 ILE A N 1
ATOM 1399 C CA . ILE A 1 188 ? 6.189 3.670 -4.058 1.00 87.00 188 ILE A CA 1
ATOM 1400 C C . ILE A 1 188 ? 5.964 4.913 -4.895 1.00 87.00 188 ILE A C 1
ATOM 1402 O O . ILE A 1 188 ? 6.140 4.845 -6.110 1.00 87.00 188 ILE A O 1
ATOM 1406 N N . SER A 1 189 ? 5.632 6.055 -4.293 1.00 87.69 189 SER A N 1
ATOM 1407 C CA . SER A 1 189 ? 5.518 7.294 -5.067 1.00 87.69 189 SER A CA 1
ATOM 1408 C C . SER A 1 189 ? 6.850 7.651 -5.742 1.00 87.69 189 SER A C 1
ATOM 1410 O O . SER A 1 189 ? 6.863 7.985 -6.929 1.00 87.69 189 SER A O 1
ATOM 1412 N N . VAL A 1 190 ? 7.977 7.463 -5.044 1.00 89.38 190 VAL A N 1
ATOM 1413 C CA . VAL A 1 190 ? 9.324 7.606 -5.618 1.00 89.38 190 VAL A CA 1
ATOM 1414 C C . VAL A 1 190 ? 9.595 6.548 -6.691 1.00 89.38 190 VAL A C 1
ATOM 1416 O O . VAL A 1 190 ? 10.078 6.897 -7.767 1.00 89.38 190 VAL A O 1
ATOM 1419 N N . LEU A 1 191 ? 9.264 5.273 -6.450 1.00 90.94 191 LEU A N 1
ATOM 1420 C CA . LEU A 1 191 ? 9.455 4.196 -7.433 1.00 90.94 191 LEU A CA 1
ATOM 1421 C C . LEU A 1 191 ? 8.688 4.465 -8.739 1.00 90.94 191 LEU A C 1
ATOM 1423 O O . LEU A 1 191 ? 9.242 4.299 -9.826 1.00 90.94 191 LEU A O 1
ATOM 1427 N N . LEU A 1 192 ? 7.435 4.916 -8.641 1.00 90.62 192 LEU A N 1
ATOM 1428 C CA . LEU A 1 192 ? 6.602 5.269 -9.791 1.00 90.62 192 LEU A CA 1
ATOM 1429 C C . LEU A 1 192 ? 7.168 6.472 -10.551 1.00 90.62 192 LEU A C 1
ATOM 1431 O O . LEU A 1 192 ? 7.178 6.477 -11.785 1.00 90.62 192 LEU A O 1
ATOM 1435 N N . GLU A 1 193 ? 7.684 7.472 -9.838 1.00 92.75 193 GLU A N 1
ATOM 1436 C CA . GLU A 1 193 ? 8.315 8.632 -10.464 1.00 92.75 193 GLU A CA 1
ATOM 1437 C C . GLU A 1 193 ? 9.625 8.253 -11.169 1.00 92.75 193 GLU A C 1
ATOM 1439 O O . GLU A 1 193 ? 9.854 8.664 -12.309 1.00 92.75 193 GLU A O 1
ATOM 1444 N N . LEU A 1 194 ? 10.448 7.392 -10.564 1.00 91.00 194 LEU A N 1
ATOM 1445 C CA . LEU A 1 194 ? 11.624 6.821 -11.221 1.00 91.00 194 LEU A CA 1
ATOM 1446 C C . LEU A 1 194 ? 11.226 6.047 -12.481 1.00 91.00 194 LEU A C 1
ATOM 1448 O O . LEU A 1 194 ? 11.800 6.286 -13.543 1.00 91.00 194 LEU A O 1
ATOM 1452 N N . ALA A 1 195 ? 10.213 5.181 -12.406 1.00 89.69 195 ALA A N 1
ATOM 1453 C CA . ALA A 1 195 ? 9.712 4.443 -13.565 1.00 89.69 195 ALA A CA 1
ATOM 1454 C C . ALA A 1 195 ? 9.270 5.389 -14.697 1.00 89.69 195 ALA A C 1
ATOM 1456 O O . ALA A 1 195 ? 9.614 5.170 -15.862 1.00 89.69 195 ALA A O 1
ATOM 1457 N N . ARG A 1 196 ? 8.585 6.492 -14.365 1.00 90.62 196 ARG A N 1
ATOM 1458 C CA . ARG A 1 196 ? 8.188 7.534 -15.324 1.00 90.62 196 ARG A CA 1
ATOM 1459 C C . ARG A 1 196 ? 9.397 8.222 -15.962 1.00 90.62 196 ARG A C 1
ATOM 1461 O O . ARG A 1 196 ? 9.427 8.395 -17.183 1.00 90.62 196 ARG A O 1
ATOM 1468 N N . LEU A 1 197 ? 10.388 8.620 -15.162 1.00 88.12 197 LEU A N 1
ATOM 1469 C CA . LEU A 1 197 ? 11.605 9.284 -15.640 1.00 88.12 197 LEU A CA 1
ATOM 1470 C C . LEU A 1 197 ? 12.438 8.362 -16.537 1.00 88.12 197 LEU A C 1
ATOM 1472 O O . LEU A 1 197 ? 12.816 8.766 -17.639 1.00 88.12 197 LEU A O 1
ATOM 1476 N N . PHE A 1 198 ? 12.667 7.115 -16.116 1.00 84.81 198 PHE A N 1
ATOM 1477 C CA . PHE A 1 198 ? 13.402 6.133 -16.909 1.00 84.81 198 PHE A CA 1
ATOM 1478 C C . PHE A 1 198 ? 12.652 5.760 -18.185 1.00 84.81 198 PHE A C 1
ATOM 1480 O O . PHE A 1 198 ? 13.274 5.718 -19.238 1.00 84.81 198 PHE A O 1
ATOM 1487 N N . SER A 1 199 ? 11.327 5.600 -18.155 1.00 84.81 199 SER A N 1
ATOM 1488 C CA . SER A 1 199 ? 10.536 5.370 -19.372 1.00 84.81 199 SER A CA 1
ATOM 1489 C C . SER A 1 199 ? 10.731 6.489 -20.407 1.00 84.81 199 SER A C 1
ATOM 1491 O O . SER A 1 199 ? 10.994 6.224 -21.584 1.00 84.81 199 SER A O 1
ATOM 1493 N N . ARG A 1 200 ? 10.723 7.760 -19.975 1.00 82.06 200 ARG A N 1
ATOM 1494 C CA . ARG A 1 200 ? 11.006 8.902 -20.865 1.00 82.06 200 ARG A CA 1
ATOM 1495 C C . ARG A 1 200 ? 12.440 8.894 -21.388 1.00 82.06 200 ARG A C 1
ATOM 1497 O O . ARG A 1 200 ? 12.640 9.153 -22.574 1.00 82.06 200 ARG A O 1
ATOM 1504 N N . LEU A 1 201 ? 13.416 8.586 -20.533 1.00 75.00 201 LEU A N 1
ATOM 1505 C CA . LEU A 1 201 ? 14.826 8.472 -20.915 1.00 75.00 201 LEU A CA 1
ATOM 1506 C C . LEU A 1 201 ? 15.046 7.359 -21.954 1.00 75.00 201 LEU A C 1
ATOM 1508 O O . LEU A 1 201 ? 15.782 7.555 -22.918 1.00 75.00 201 LEU A O 1
ATOM 1512 N N . TYR A 1 202 ? 14.360 6.229 -21.787 1.00 68.50 202 TYR A N 1
ATOM 1513 C CA . TYR A 1 202 ? 14.372 5.087 -22.703 1.00 68.50 202 TYR A CA 1
ATOM 1514 C C . TYR A 1 202 ? 13.600 5.329 -24.003 1.00 68.50 202 TYR A C 1
ATOM 1516 O O . TYR A 1 202 ? 13.824 4.619 -24.973 1.00 68.50 202 TYR A O 1
ATOM 1524 N N . THR A 1 203 ? 12.686 6.300 -24.041 1.00 67.12 203 THR A N 1
ATOM 1525 C CA . THR A 1 203 ? 11.926 6.650 -25.255 1.00 67.12 203 THR A CA 1
ATOM 1526 C C . THR A 1 203 ? 12.667 7.692 -26.108 1.00 67.12 203 THR A C 1
ATOM 1528 O O . THR A 1 203 ? 12.436 7.818 -27.313 1.00 67.12 203 THR A O 1
ATOM 1531 N N . TYR A 1 204 ? 13.573 8.472 -25.506 1.00 58.69 204 TYR A N 1
ATOM 1532 C CA . TYR A 1 204 ? 14.303 9.532 -26.197 1.00 58.69 204 TYR A CA 1
ATOM 1533 C C . TYR A 1 204 ? 15.486 8.982 -27.001 1.00 58.69 204 TYR A C 1
ATOM 1535 O O . TYR A 1 204 ? 16.550 8.720 -26.451 1.00 58.69 204 TYR A O 1
ATOM 1543 N N . LYS A 1 205 ? 15.352 8.943 -28.337 1.00 52.50 205 LYS A N 1
ATOM 1544 C CA . LYS A 1 205 ? 16.385 8.519 -29.317 1.00 52.50 205 LYS A CA 1
ATOM 1545 C C . LYS A 1 205 ? 17.801 9.092 -29.092 1.00 52.50 205 LYS A C 1
ATOM 1547 O O . LYS A 1 205 ? 18.769 8.468 -29.503 1.00 52.50 205 LYS A O 1
ATOM 1552 N N . ARG A 1 206 ? 17.939 10.249 -28.427 1.00 47.47 206 ARG A N 1
ATOM 1553 C CA . ARG A 1 206 ? 19.234 10.892 -28.106 1.00 47.47 206 ARG A CA 1
ATOM 1554 C C . ARG A 1 206 ? 19.966 10.307 -26.891 1.00 47.47 206 ARG A C 1
ATOM 1556 O O . ARG A 1 206 ? 21.171 10.499 -26.790 1.00 47.47 206 ARG A O 1
ATOM 1563 N N . THR A 1 207 ? 19.260 9.636 -25.985 1.00 47.44 207 THR A N 1
ATOM 1564 C CA . THR A 1 207 ? 19.824 8.978 -24.793 1.00 47.44 207 THR A CA 1
ATOM 1565 C C . THR A 1 207 ? 19.985 7.475 -24.973 1.00 47.44 207 THR A C 1
ATOM 1567 O O . THR A 1 207 ? 20.616 6.829 -24.139 1.00 47.44 207 THR A O 1
ATOM 1570 N N . HIS A 1 208 ? 19.524 6.922 -26.100 1.00 50.12 208 HIS A N 1
ATOM 1571 C CA . HIS A 1 208 ? 20.043 5.643 -26.560 1.00 50.12 208 HIS A CA 1
ATOM 1572 C C . HIS A 1 208 ? 21.511 5.858 -26.914 1.00 50.12 208 HIS A C 1
ATOM 1574 O O . HIS A 1 208 ? 21.838 6.569 -27.868 1.00 50.12 208 HIS A O 1
ATOM 1580 N N . ALA A 1 209 ? 22.401 5.175 -26.202 1.00 47.34 209 ALA A N 1
ATOM 1581 C CA . ALA A 1 209 ? 23.612 4.692 -26.833 1.00 47.34 209 ALA A CA 1
ATOM 1582 C C . ALA A 1 209 ? 23.167 3.698 -27.917 1.00 47.34 209 ALA A C 1
ATOM 1584 O O . ALA A 1 209 ? 23.216 2.485 -27.735 1.00 47.34 209 ALA A O 1
ATOM 1585 N N . ALA A 1 210 ? 22.660 4.213 -29.043 1.00 45.78 210 ALA A N 1
ATOM 1586 C CA . ALA A 1 210 ? 22.696 3.467 -30.282 1.00 45.78 210 ALA A CA 1
ATOM 1587 C C . ALA A 1 210 ? 24.132 2.963 -30.389 1.00 45.78 210 ALA A C 1
ATOM 1589 O O . ALA A 1 210 ? 25.061 3.725 -30.104 1.00 45.78 210 ALA A O 1
ATOM 1590 N N . SER A 1 211 ? 24.305 1.689 -30.723 1.00 53.88 211 SER A N 1
ATOM 1591 C CA . SER A 1 211 ? 25.579 1.135 -31.162 1.00 53.88 211 SER A CA 1
ATOM 1592 C C . SER A 1 211 ? 26.081 2.019 -32.301 1.00 53.88 211 SER A C 1
ATOM 1594 O O . SER A 1 211 ? 25.736 1.816 -33.465 1.00 53.88 211 SER A O 1
ATOM 1596 N N . ARG A 1 212 ? 26.770 3.100 -31.943 1.00 53.66 212 ARG A N 1
ATOM 1597 C CA . ARG A 1 212 ? 27.124 4.168 -32.852 1.00 53.66 212 ARG A CA 1
ATOM 1598 C C . ARG A 1 212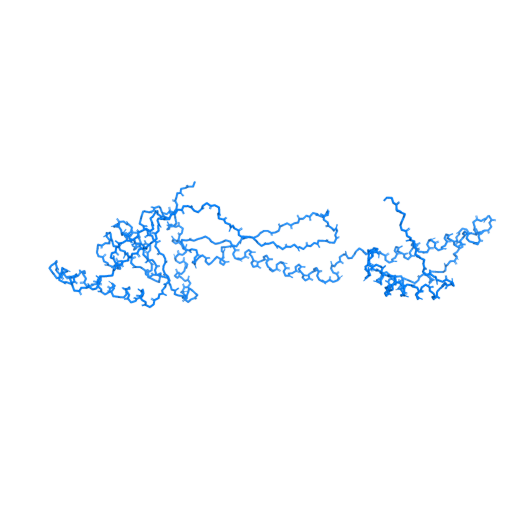 ? 28.269 3.588 -33.641 1.00 53.66 212 ARG A C 1
ATOM 1600 O O . ARG A 1 212 ? 29.409 3.600 -33.186 1.00 53.66 212 ARG A O 1
ATOM 1607 N N . VAL A 1 213 ? 27.939 3.003 -34.789 1.00 61.06 213 VAL A N 1
ATOM 1608 C CA . VAL A 1 213 ? 28.924 2.795 -35.836 1.00 61.06 213 VAL A CA 1
ATOM 1609 C C . VAL A 1 213 ? 29.477 4.184 -36.091 1.00 61.06 213 VAL A C 1
ATOM 1611 O O . VAL A 1 213 ? 28.756 5.083 -36.514 1.00 61.06 213 VAL A O 1
ATOM 1614 N N . ASP A 1 214 ? 30.720 4.399 -35.681 1.00 74.19 214 ASP A N 1
ATOM 1615 C CA . ASP A 1 214 ? 31.365 5.678 -35.879 1.00 74.19 214 ASP A CA 1
ATOM 1616 C C . ASP A 1 214 ? 31.497 5.901 -37.387 1.00 74.19 214 ASP A C 1
ATOM 1618 O O . ASP A 1 214 ? 32.257 5.208 -38.067 1.00 74.19 214 ASP A O 1
ATOM 1622 N N . SER A 1 215 ? 30.735 6.861 -37.908 1.00 75.69 215 SER A N 1
ATOM 1623 C CA . SER A 1 215 ? 30.714 7.245 -39.318 1.00 75.69 215 SER A CA 1
ATOM 1624 C C . SER A 1 215 ? 32.114 7.514 -39.859 1.00 75.69 215 SER A C 1
ATOM 1626 O O . SER A 1 215 ? 32.408 7.194 -41.011 1.00 75.69 215 SER A O 1
ATOM 1628 N N . LYS A 1 216 ? 33.020 8.030 -39.016 1.00 80.69 216 LYS A N 1
ATOM 1629 C CA . LYS A 1 216 ? 34.423 8.252 -39.385 1.00 80.69 216 LYS A CA 1
ATOM 1630 C C . LYS A 1 216 ? 35.163 6.932 -39.578 1.00 80.69 216 LYS A C 1
ATOM 1632 O O . LYS A 1 216 ? 35.867 6.764 -40.572 1.00 80.69 216 LYS A O 1
ATOM 1637 N N . THR A 1 217 ? 34.968 5.979 -38.671 1.00 83.75 217 THR A N 1
ATOM 1638 C CA . THR A 1 217 ? 35.522 4.624 -38.782 1.00 83.75 217 THR A CA 1
ATOM 1639 C C . THR A 1 217 ? 34.971 3.883 -40.005 1.00 83.75 217 THR A C 1
ATOM 1641 O O . THR A 1 217 ? 35.743 3.281 -40.751 1.00 83.75 217 THR A O 1
ATOM 1644 N N . LEU A 1 218 ? 33.666 3.973 -40.279 1.00 83.25 218 LEU A N 1
ATOM 1645 C CA . LEU A 1 218 ? 33.058 3.343 -41.457 1.00 83.25 218 LEU A CA 1
ATOM 1646 C C . LEU A 1 218 ? 33.565 3.961 -42.768 1.00 83.25 218 LEU A C 1
ATOM 1648 O O . LEU A 1 218 ? 33.928 3.233 -43.694 1.00 83.25 218 LEU A O 1
ATOM 1652 N N . THR A 1 219 ? 33.655 5.291 -42.827 1.00 85.06 219 THR A N 1
ATOM 1653 C CA . THR A 1 219 ? 34.211 6.026 -43.975 1.00 85.06 219 THR A CA 1
ATOM 1654 C C . THR A 1 219 ? 35.661 5.615 -44.226 1.00 85.06 219 THR A C 1
ATOM 1656 O O . THR A 1 219 ? 36.034 5.286 -45.354 1.00 85.06 219 THR A O 1
ATOM 1659 N N . ARG A 1 220 ? 36.473 5.537 -43.161 1.00 86.38 220 ARG A N 1
ATOM 1660 C CA . ARG A 1 220 ? 37.862 5.070 -43.230 1.00 86.38 220 ARG A CA 1
ATOM 1661 C C . ARG A 1 220 ? 37.960 3.640 -43.764 1.00 86.38 220 ARG A C 1
ATOM 1663 O O . ARG A 1 220 ? 38.744 3.394 -44.675 1.00 86.38 220 ARG A O 1
ATOM 1670 N N . ASN A 1 221 ? 37.181 2.705 -43.223 1.00 87.38 221 ASN A N 1
ATOM 1671 C CA . ASN A 1 221 ? 37.227 1.300 -43.637 1.00 87.38 221 ASN A CA 1
ATOM 1672 C C . ASN A 1 221 ? 36.784 1.124 -45.094 1.00 87.38 221 ASN A C 1
ATOM 1674 O O . ASN A 1 221 ? 37.431 0.401 -45.848 1.00 87.38 221 ASN A O 1
ATOM 1678 N N . THR A 1 222 ? 35.734 1.837 -45.508 1.00 88.25 222 THR A N 1
ATOM 1679 C CA . THR A 1 222 ? 35.253 1.843 -46.898 1.00 88.25 222 THR A CA 1
ATOM 1680 C C . THR A 1 222 ? 36.345 2.325 -47.850 1.00 88.25 222 THR A C 1
ATOM 1682 O O . THR A 1 222 ? 36.590 1.682 -48.869 1.00 88.25 222 THR A O 1
ATOM 1685 N N . ARG A 1 223 ? 37.062 3.401 -47.490 1.00 85.06 223 ARG A N 1
ATOM 1686 C CA . ARG A 1 223 ? 38.205 3.909 -48.264 1.00 85.06 223 ARG A CA 1
ATOM 1687 C C . ARG A 1 223 ? 39.305 2.857 -48.403 1.00 85.06 223 ARG A C 1
ATOM 1689 O O . ARG A 1 223 ? 39.752 2.607 -49.516 1.00 85.06 223 ARG A O 1
ATOM 1696 N N . ILE A 1 224 ? 39.698 2.217 -47.300 1.00 86.31 224 ILE A N 1
ATOM 1697 C CA . ILE A 1 224 ? 40.747 1.184 -47.305 1.00 86.31 224 ILE A CA 1
ATOM 1698 C C . ILE A 1 224 ? 40.360 0.016 -48.221 1.00 86.31 224 ILE A C 1
ATOM 1700 O O . ILE A 1 224 ? 41.172 -0.414 -49.036 1.00 86.31 224 ILE A O 1
ATOM 1704 N N . ILE A 1 225 ? 39.122 -0.479 -48.121 1.00 87.06 225 ILE A N 1
ATOM 1705 C CA . ILE A 1 225 ? 38.640 -1.600 -48.941 1.00 87.06 225 ILE A CA 1
ATOM 1706 C C . ILE A 1 225 ? 38.588 -1.208 -50.420 1.00 87.06 225 ILE A C 1
ATOM 1708 O O . ILE A 1 225 ? 39.095 -1.947 -51.262 1.00 87.06 225 ILE A O 1
ATOM 1712 N N . ALA A 1 226 ? 38.013 -0.046 -50.743 1.00 86.25 226 ALA A N 1
ATOM 1713 C CA . ALA A 1 226 ? 37.916 0.432 -52.120 1.00 86.25 226 ALA A CA 1
ATOM 1714 C C . ALA A 1 226 ? 39.303 0.604 -52.755 1.00 86.25 226 ALA A C 1
ATOM 1716 O O . ALA A 1 226 ? 39.532 0.169 -53.886 1.00 86.25 226 ALA A O 1
ATOM 1717 N N . GLU A 1 227 ? 40.248 1.185 -52.016 1.00 84.50 227 GLU A N 1
ATOM 1718 C CA . GLU A 1 227 ? 41.618 1.395 -52.473 1.00 84.50 227 GLU A CA 1
ATOM 1719 C C . GLU A 1 227 ? 42.367 0.072 -52.668 1.00 84.50 227 GLU A C 1
ATOM 1721 O O . GLU A 1 227 ? 42.984 -0.131 -53.715 1.00 84.50 227 GLU A O 1
ATOM 1726 N N . ALA A 1 228 ? 42.248 -0.863 -51.722 1.00 84.19 228 ALA A N 1
ATOM 1727 C CA . ALA A 1 228 ? 42.836 -2.194 -51.841 1.00 84.19 228 ALA A CA 1
ATOM 1728 C C . ALA A 1 228 ? 42.286 -2.955 -53.060 1.00 84.19 228 ALA A C 1
ATOM 1730 O O . ALA A 1 228 ? 43.064 -3.464 -53.867 1.00 84.19 228 ALA A O 1
ATOM 1731 N N . LEU A 1 229 ? 40.961 -2.980 -53.242 1.00 85.12 229 LEU A N 1
ATOM 1732 C CA . LEU A 1 229 ? 40.325 -3.634 -54.389 1.00 85.12 229 LEU A CA 1
ATOM 1733 C C . LEU A 1 229 ? 40.756 -3.005 -55.711 1.00 85.12 229 LEU A C 1
ATOM 1735 O O . LEU A 1 229 ? 41.056 -3.720 -56.661 1.00 85.12 229 LEU A O 1
ATOM 1739 N N . THR A 1 230 ? 40.841 -1.678 -55.776 1.00 83.31 230 THR A N 1
ATOM 1740 C CA . THR A 1 230 ? 41.216 -0.986 -57.014 1.00 83.31 230 THR A CA 1
ATOM 1741 C C . THR A 1 230 ? 42.670 -1.254 -57.384 1.00 83.31 230 THR A C 1
ATOM 1743 O O . THR A 1 230 ? 42.969 -1.507 -58.550 1.00 83.31 230 THR A O 1
ATOM 1746 N N . ARG A 1 231 ? 43.575 -1.296 -56.398 1.00 82.25 231 ARG A N 1
ATOM 1747 C CA . ARG A 1 231 ? 44.973 -1.680 -56.633 1.00 82.25 231 ARG A CA 1
ATOM 1748 C C . ARG A 1 231 ? 45.097 -3.104 -57.169 1.00 82.25 231 ARG A C 1
ATOM 1750 O O . ARG A 1 231 ? 45.919 -3.329 -58.049 1.00 82.25 231 ARG A O 1
ATOM 1757 N N . VAL A 1 232 ? 44.265 -4.033 -56.697 1.00 85.38 232 VAL A N 1
ATOM 1758 C CA . VAL A 1 232 ? 44.222 -5.411 -57.215 1.00 85.38 232 VAL A CA 1
ATOM 1759 C C . VAL A 1 232 ? 43.641 -5.457 -58.632 1.00 85.38 232 VAL A C 1
ATOM 1761 O O . VAL A 1 232 ? 44.252 -6.048 -59.516 1.00 85.38 232 VAL A O 1
ATOM 1764 N N . ILE A 1 233 ? 42.497 -4.808 -58.874 1.00 83.94 233 ILE A N 1
ATOM 1765 C CA . ILE A 1 233 ? 41.797 -4.823 -60.173 1.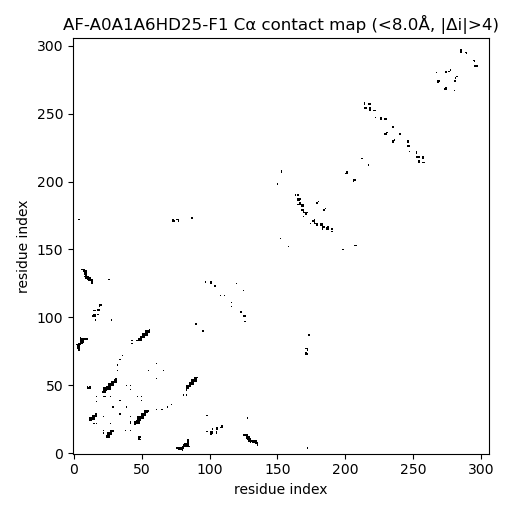00 83.94 233 ILE A CA 1
ATOM 1766 C C . ILE A 1 233 ? 42.674 -4.259 -61.295 1.00 83.94 233 ILE A C 1
ATOM 1768 O O . ILE A 1 233 ? 42.707 -4.819 -62.388 1.00 83.94 233 ILE A O 1
ATOM 1772 N N . TYR A 1 234 ? 43.395 -3.169 -61.028 1.00 82.00 234 TYR A N 1
ATOM 1773 C CA . TYR A 1 234 ? 44.251 -2.507 -62.016 1.00 82.00 234 TYR A CA 1
ATOM 1774 C C . TYR A 1 234 ? 45.724 -2.933 -61.935 1.00 82.00 234 TYR A C 1
ATOM 1776 O O . TYR A 1 234 ? 46.574 -2.291 -62.545 1.00 82.00 234 TYR A O 1
ATOM 1784 N N . ASN A 1 235 ? 46.032 -4.002 -61.189 1.00 80.94 235 ASN A N 1
ATOM 1785 C CA . ASN A 1 235 ? 47.382 -4.543 -61.013 1.00 80.94 235 ASN A CA 1
ATOM 1786 C C . ASN A 1 235 ? 48.433 -3.490 -60.587 1.00 80.94 235 ASN A C 1
ATOM 1788 O O . ASN A 1 235 ? 49.599 -3.526 -60.977 1.00 80.94 235 ASN A O 1
ATOM 1792 N N . LEU A 1 236 ? 48.026 -2.531 -59.752 1.00 76.12 236 LEU A N 1
ATOM 1793 C CA . LEU A 1 236 ? 48.869 -1.434 -59.256 1.00 76.12 236 LEU A CA 1
ATOM 1794 C C . LEU A 1 236 ? 49.794 -1.865 -58.105 1.00 76.12 236 LEU A C 1
ATOM 1796 O O . LEU A 1 236 ? 50.386 -1.029 -57.425 1.00 76.12 236 LEU A O 1
ATOM 1800 N N . THR A 1 237 ? 49.888 -3.169 -57.857 1.00 70.25 237 THR A N 1
ATOM 1801 C CA . THR A 1 237 ? 50.755 -3.795 -56.854 1.00 70.25 237 THR A CA 1
ATOM 1802 C C . THR A 1 237 ? 52.147 -4.139 -57.396 1.00 70.25 237 THR A C 1
ATOM 1804 O O . THR A 1 237 ? 53.015 -4.545 -56.625 1.00 70.25 237 THR A O 1
ATOM 1807 N N . GLU A 1 238 ? 52.378 -3.992 -58.705 1.00 66.88 238 GLU A N 1
ATOM 1808 C CA . GLU A 1 238 ? 53.668 -4.267 -59.349 1.00 66.88 238 GLU A CA 1
ATOM 1809 C C . GLU A 1 238 ? 54.697 -3.130 -59.180 1.00 66.88 238 GLU A C 1
ATOM 1811 O O . GLU A 1 238 ? 54.363 -1.966 -58.934 1.00 66.88 238 GLU A O 1
ATOM 1816 N N . LYS A 1 239 ? 55.989 -3.471 -59.318 1.00 58.44 239 LYS A N 1
ATOM 1817 C CA . LYS A 1 239 ? 57.118 -2.534 -59.183 1.00 58.44 239 LYS A CA 1
ATOM 1818 C C . LYS A 1 239 ? 57.039 -1.430 -60.246 1.00 58.44 239 LYS A C 1
ATOM 1820 O O . LYS A 1 239 ? 57.392 -1.655 -61.397 1.00 58.44 239 LYS A O 1
ATOM 1825 N N . GLY A 1 240 ? 56.637 -0.230 -59.836 1.00 64.62 240 GLY A N 1
ATOM 1826 C CA . GLY A 1 240 ? 56.589 0.957 -60.698 1.00 64.62 240 GLY A CA 1
ATOM 1827 C C . GLY A 1 240 ? 55.554 1.994 -60.266 1.00 64.62 240 GLY A C 1
ATOM 1828 O O . GLY A 1 240 ? 55.716 3.174 -60.566 1.00 64.62 240 GLY A O 1
ATOM 1829 N N . THR A 1 241 ? 54.538 1.581 -59.504 1.00 66.44 241 THR A N 1
ATOM 1830 C CA . THR A 1 241 ? 53.527 2.496 -58.957 1.00 66.44 241 THR A CA 1
ATOM 1831 C C . THR A 1 241 ? 53.944 2.968 -57.560 1.00 66.44 241 THR A C 1
ATOM 1833 O O . THR A 1 241 ? 54.271 2.124 -56.720 1.00 66.44 241 THR A O 1
ATOM 1836 N N . PRO A 1 242 ? 53.943 4.283 -57.268 1.00 72.38 242 PRO A N 1
ATOM 1837 C CA . PRO A 1 242 ? 54.224 4.775 -55.925 1.00 72.38 242 PRO A CA 1
ATOM 1838 C C . PRO A 1 242 ? 53.222 4.184 -54.918 1.00 72.38 242 PRO A C 1
ATOM 1840 O O . PRO A 1 242 ? 52.012 4.248 -55.167 1.00 72.38 242 PRO A O 1
ATOM 1843 N N . PRO A 1 243 ? 53.683 3.641 -53.775 1.00 65.94 243 PRO A N 1
ATOM 1844 C CA . PRO A 1 243 ? 52.787 3.082 -52.762 1.00 65.94 243 PRO A CA 1
ATOM 1845 C C . PRO A 1 243 ? 51.792 4.129 -52.240 1.00 65.94 243 PRO A C 1
ATOM 1847 O O . PRO A 1 243 ? 50.639 3.795 -51.988 1.00 65.94 243 PRO A O 1
ATOM 1850 N N . ASP A 1 244 ? 52.197 5.401 -52.209 1.00 68.38 244 ASP A N 1
ATOM 1851 C CA . ASP A 1 244 ? 51.397 6.514 -51.688 1.00 68.38 244 ASP A CA 1
ATOM 1852 C C . ASP A 1 244 ? 50.532 7.216 -52.748 1.00 68.38 244 ASP A C 1
ATOM 1854 O O . ASP A 1 244 ? 49.940 8.253 -52.461 1.00 68.38 244 ASP A O 1
ATOM 1858 N N . MET A 1 24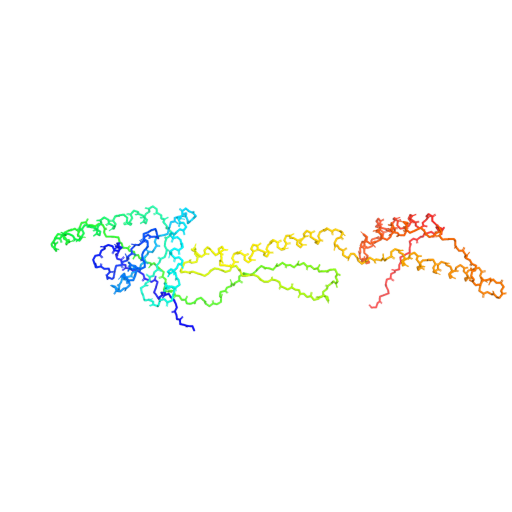5 ? 50.450 6.698 -53.982 1.00 72.44 245 MET A N 1
ATOM 1859 C CA . MET A 1 245 ? 49.588 7.291 -55.012 1.00 72.44 245 MET A CA 1
ATOM 1860 C C . MET A 1 245 ? 48.113 7.132 -54.603 1.00 72.44 245 MET A C 1
ATOM 1862 O O . MET A 1 245 ? 47.640 5.994 -54.564 1.00 72.44 245 MET A O 1
ATOM 1866 N N . PRO A 1 246 ? 47.367 8.217 -54.314 1.00 66.12 246 PRO A N 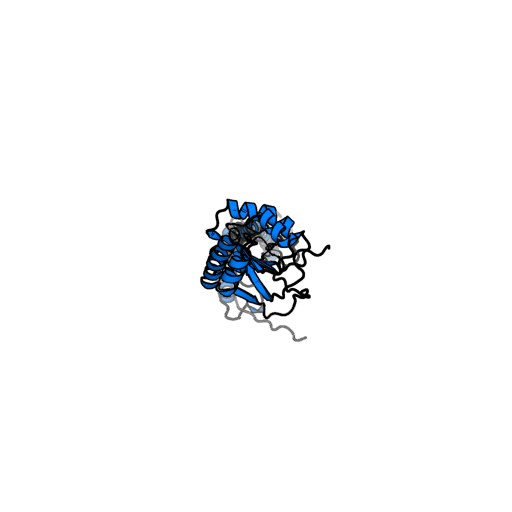1
ATOM 1867 C CA . PRO A 1 246 ? 45.976 8.103 -53.903 1.00 66.12 246 PRO A CA 1
ATOM 1868 C C . PRO A 1 246 ? 45.114 7.739 -55.115 1.00 66.12 246 PRO A C 1
ATOM 1870 O O . PRO A 1 246 ? 45.007 8.505 -56.070 1.00 66.12 246 PRO A O 1
ATOM 1873 N N . VAL A 1 247 ? 44.497 6.558 -55.075 1.00 72.31 247 VAL A N 1
ATOM 1874 C CA . VAL A 1 247 ? 43.615 6.073 -56.152 1.00 72.31 247 VAL A CA 1
ATOM 1875 C C . VAL A 1 247 ? 42.230 6.733 -56.086 1.00 72.31 247 VAL A C 1
ATOM 1877 O O . VAL A 1 247 ? 41.589 6.949 -57.111 1.00 72.31 247 VAL A O 1
ATOM 1880 N N . PHE A 1 248 ? 41.793 7.108 -54.882 1.00 74.06 248 PHE A N 1
ATOM 1881 C CA . PHE A 1 248 ? 40.563 7.859 -54.631 1.00 74.06 248 PHE A CA 1
ATOM 1882 C C . PHE A 1 248 ? 40.892 9.184 -53.941 1.00 74.06 248 PHE A C 1
ATOM 1884 O O . PHE A 1 248 ? 41.724 9.222 -53.030 1.00 74.06 248 PHE A O 1
ATOM 1891 N N . THR A 1 249 ? 40.225 10.270 -54.339 1.00 70.94 249 THR A N 1
ATOM 1892 C CA . THR A 1 249 ? 40.322 11.553 -53.629 1.00 70.94 249 THR A CA 1
ATOM 1893 C C . THR A 1 249 ? 39.456 11.533 -52.370 1.00 70.94 249 THR A C 1
ATOM 1895 O O . THR A 1 249 ? 38.479 10.787 -52.277 1.00 70.94 249 THR A O 1
ATOM 1898 N N . GLU A 1 250 ? 39.794 12.367 -51.382 1.00 64.62 250 GLU A N 1
ATOM 1899 C CA . GLU A 1 250 ? 39.125 12.361 -50.067 1.00 64.62 250 GLU A CA 1
ATOM 1900 C C . GLU A 1 250 ? 37.620 12.653 -50.131 1.00 64.62 250 GLU A C 1
ATOM 1902 O O . GLU A 1 250 ? 36.880 12.295 -49.223 1.00 64.62 250 GLU A O 1
ATOM 1907 N N . GLN A 1 251 ? 37.159 13.260 -51.223 1.00 66.38 251 GLN A N 1
ATOM 1908 C CA . GLN A 1 251 ? 35.768 13.655 -51.430 1.00 66.38 251 GLN A CA 1
ATOM 1909 C C . GLN A 1 251 ? 34.910 12.561 -52.091 1.00 66.38 251 GLN A C 1
ATOM 1911 O O . GLN A 1 251 ? 33.698 12.732 -52.213 1.00 66.38 251 GLN A O 1
ATOM 1916 N N . MET A 1 252 ? 35.505 11.442 -52.530 1.00 71.75 252 MET A N 1
ATOM 1917 C CA . MET A 1 252 ? 34.775 10.384 -53.248 1.00 71.75 252 MET A CA 1
ATOM 1918 C C . MET A 1 252 ? 33.940 9.490 -52.326 1.00 71.75 252 MET A C 1
ATOM 1920 O O . MET A 1 252 ? 32.927 8.954 -52.767 1.00 71.75 252 MET A O 1
ATOM 1924 N N . VAL A 1 253 ? 34.332 9.339 -51.056 1.00 78.75 253 VAL A N 1
ATOM 1925 C CA . VAL A 1 253 ? 33.519 8.641 -50.050 1.00 78.75 253 VAL A CA 1
ATOM 1926 C C . VAL A 1 253 ? 32.770 9.687 -49.233 1.00 78.75 253 VAL A C 1
ATOM 1928 O O . VAL A 1 253 ? 33.338 10.332 -48.354 1.00 78.75 253 VAL A O 1
ATOM 1931 N N . GLN A 1 254 ? 31.488 9.868 -49.540 1.00 82.75 254 GLN A N 1
ATOM 1932 C CA . GLN A 1 254 ? 30.643 10.847 -48.864 1.00 82.75 254 GLN A CA 1
ATOM 1933 C C . GLN A 1 254 ? 30.115 10.274 -47.550 1.00 82.75 254 GLN A C 1
ATOM 1935 O O . GLN A 1 254 ? 29.307 9.343 -47.542 1.00 82.75 254 GLN A O 1
ATOM 1940 N N . GLN A 1 255 ? 30.553 10.857 -46.434 1.00 81.25 255 GLN A N 1
ATOM 1941 C CA . GLN A 1 255 ? 30.122 10.433 -45.104 1.00 81.25 255 GLN A CA 1
ATOM 1942 C C . GLN A 1 255 ? 28.598 10.560 -44.935 1.00 81.25 255 GLN A C 1
ATOM 1944 O O . GLN A 1 255 ? 27.964 9.637 -44.444 1.00 81.25 255 GLN A O 1
ATOM 1949 N N . GLU A 1 256 ? 27.999 11.648 -45.424 1.00 82.25 256 GLU A N 1
ATOM 1950 C CA . GLU A 1 256 ? 26.548 11.892 -45.351 1.00 82.25 256 GLU A CA 1
ATOM 1951 C C . GLU A 1 256 ? 25.729 10.810 -46.073 1.00 82.25 256 GLU A C 1
ATOM 1953 O O . GLU A 1 256 ? 24.650 10.413 -45.621 1.00 82.25 256 GLU A O 1
ATOM 1958 N N . GLN A 1 257 ? 26.259 10.290 -47.185 1.00 83.38 257 GLN A N 1
ATOM 1959 C CA . GLN A 1 257 ? 25.633 9.199 -47.921 1.00 83.38 257 GLN A CA 1
ATOM 1960 C C . GLN A 1 257 ? 25.735 7.881 -47.145 1.00 83.38 257 GLN A C 1
ATOM 1962 O O . GLN A 1 257 ? 24.752 7.145 -47.068 1.00 83.38 257 GLN A O 1
ATOM 1967 N N . LEU A 1 258 ? 26.899 7.588 -46.552 1.00 83.94 258 LEU A N 1
ATOM 1968 C CA . LEU A 1 258 ? 27.079 6.408 -45.703 1.00 83.94 258 LEU A CA 1
ATOM 1969 C C . LEU A 1 258 ? 26.173 6.459 -44.471 1.00 83.94 258 LEU A C 1
ATOM 1971 O O . LEU A 1 258 ? 25.557 5.449 -44.142 1.00 83.94 258 LEU A O 1
ATOM 1975 N N . ASP A 1 259 ? 26.038 7.628 -43.849 1.00 82.88 259 ASP A N 1
ATOM 1976 C CA . ASP A 1 259 ? 25.150 7.844 -42.707 1.00 82.88 259 ASP A CA 1
ATOM 1977 C C . ASP A 1 259 ? 23.690 7.584 -43.097 1.00 82.88 259 ASP A C 1
ATOM 1979 O O . ASP A 1 259 ? 23.004 6.802 -42.444 1.00 82.88 259 ASP A O 1
ATOM 1983 N N . SER A 1 260 ? 23.246 8.126 -44.234 1.00 84.44 260 SER A N 1
ATOM 1984 C CA . SER A 1 260 ? 21.885 7.907 -44.742 1.00 84.44 260 SER A CA 1
ATOM 1985 C C . SER A 1 260 ? 21.594 6.430 -45.049 1.00 84.44 260 SER A C 1
ATOM 1987 O O . SER A 1 260 ? 20.509 5.929 -44.750 1.00 84.44 260 SER A O 1
ATOM 1989 N N . VAL A 1 261 ? 22.558 5.710 -45.636 1.00 85.06 261 VAL A N 1
ATOM 1990 C CA . VAL A 1 261 ? 22.423 4.273 -45.931 1.00 85.06 261 VAL A CA 1
ATOM 1991 C C . VAL A 1 261 ? 22.407 3.452 -44.643 1.00 85.06 261 VAL A C 1
ATOM 1993 O O . VAL A 1 261 ? 21.588 2.543 -44.512 1.00 85.06 261 VAL A O 1
ATOM 1996 N N . MET A 1 262 ? 23.269 3.773 -43.677 1.00 83.06 262 MET A N 1
ATOM 1997 C CA . MET A 1 262 ? 23.308 3.097 -42.380 1.00 83.06 262 MET A CA 1
ATOM 1998 C C . MET A 1 262 ? 22.030 3.324 -41.576 1.00 83.06 262 MET A C 1
ATOM 2000 O O . MET A 1 262 ? 21.487 2.369 -41.016 1.00 83.06 262 MET A O 1
ATOM 2004 N N . ASP A 1 263 ? 21.505 4.545 -41.563 1.00 81.19 263 ASP A N 1
ATOM 2005 C CA . ASP A 1 263 ? 20.226 4.861 -40.929 1.00 81.19 263 ASP A CA 1
ATOM 2006 C C . ASP A 1 263 ? 19.084 4.090 -41.593 1.00 81.19 263 ASP A C 1
ATOM 2008 O O . ASP A 1 263 ? 18.245 3.505 -40.909 1.00 81.19 263 ASP A O 1
ATOM 2012 N N . TRP A 1 264 ? 19.059 4.010 -42.923 1.00 84.00 264 TRP A N 1
ATOM 2013 C CA . TRP A 1 264 ? 18.059 3.203 -43.614 1.00 84.00 264 TRP A CA 1
ATOM 2014 C C . TRP A 1 264 ? 18.175 1.715 -43.253 1.00 84.00 264 TRP A C 1
ATOM 2016 O O . TRP A 1 264 ? 17.183 1.134 -42.827 1.00 84.00 264 TRP A O 1
ATOM 2026 N N . LEU A 1 265 ? 19.366 1.111 -43.341 1.00 82.94 265 LEU A N 1
ATOM 2027 C CA . LEU A 1 265 ? 19.586 -0.319 -43.072 1.00 82.94 265 LEU A CA 1
ATOM 2028 C C . LEU A 1 265 ? 19.279 -0.721 -41.623 1.00 82.94 265 LEU A C 1
ATOM 2030 O O . LEU A 1 265 ? 18.763 -1.810 -41.374 1.00 82.94 265 LEU A O 1
ATOM 2034 N N . THR A 1 266 ? 19.605 0.136 -40.656 1.00 79.75 266 THR A N 1
ATOM 2035 C CA . THR A 1 266 ? 19.402 -0.146 -39.224 1.00 79.75 266 THR A CA 1
ATOM 2036 C C . THR A 1 266 ? 17.943 -0.032 -38.791 1.00 79.75 266 THR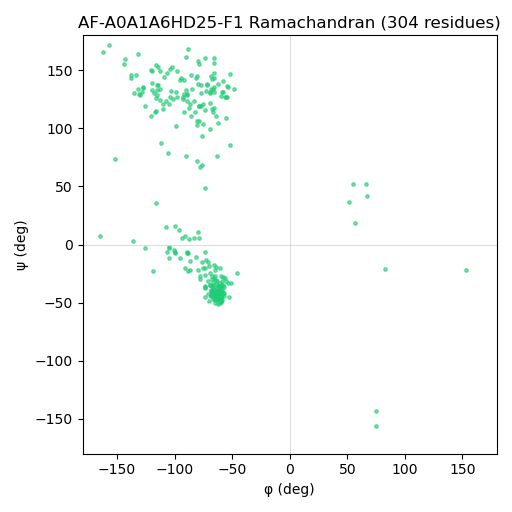 A C 1
ATOM 2038 O O . THR A 1 266 ? 17.562 -0.639 -37.792 1.00 79.75 266 THR A O 1
ATOM 2041 N N . ASN A 1 267 ? 17.115 0.674 -39.565 1.00 77.62 267 ASN A N 1
ATOM 2042 C CA . ASN A 1 267 ? 15.675 0.793 -39.339 1.00 77.62 267 ASN A CA 1
ATOM 2043 C C . ASN A 1 267 ? 14.852 -0.339 -39.990 1.00 77.62 267 ASN A C 1
ATOM 2045 O O . ASN A 1 267 ? 13.624 -0.291 -39.943 1.00 77.62 267 ASN A O 1
ATOM 2049 N N . GLN A 1 268 ? 15.495 -1.347 -40.593 1.00 77.31 268 GLN A N 1
ATOM 2050 C CA . GLN A 1 268 ? 14.821 -2.471 -41.257 1.00 77.31 268 GLN A CA 1
ATOM 2051 C C . GLN A 1 268 ? 14.980 -3.777 -40.456 1.00 77.31 268 GLN A C 1
ATOM 2053 O O . GLN A 1 268 ? 16.037 -4.013 -39.858 1.00 77.31 268 GLN A O 1
ATOM 2058 N N . PRO A 1 269 ? 13.962 -4.660 -40.435 1.00 75.88 269 PRO A N 1
ATOM 2059 C CA . PRO A 1 269 ? 14.076 -5.976 -39.815 1.00 75.88 269 PRO A CA 1
ATOM 2060 C C . PRO A 1 269 ? 15.092 -6.845 -40.574 1.00 75.88 269 PRO A C 1
ATOM 2062 O O . PRO A 1 269 ? 15.046 -6.959 -41.794 1.00 75.88 269 PRO A O 1
ATOM 2065 N N . ARG A 1 270 ? 16.019 -7.478 -39.840 1.00 74.31 270 ARG A N 1
ATOM 2066 C CA . ARG A 1 270 ? 17.125 -8.282 -40.408 1.00 74.31 270 ARG A CA 1
ATOM 2067 C C . ARG A 1 270 ? 16.939 -9.797 -40.277 1.00 74.31 270 ARG A C 1
ATOM 2069 O O . ARG A 1 270 ? 17.794 -10.558 -40.720 1.00 74.31 270 ARG A O 1
ATOM 2076 N N . ALA A 1 271 ? 15.856 -10.243 -39.641 1.00 78.56 271 ALA A N 1
ATOM 2077 C CA . ALA A 1 271 ? 15.559 -11.664 -39.508 1.00 78.56 271 ALA A CA 1
ATOM 2078 C C . ALA A 1 271 ? 15.180 -12.241 -40.879 1.00 78.56 271 ALA A C 1
ATOM 2080 O O . ALA A 1 271 ? 14.317 -11.689 -41.559 1.00 78.56 271 ALA A O 1
ATOM 2081 N N . ALA A 1 272 ? 15.798 -13.356 -41.277 1.00 73.75 272 ALA A N 1
ATOM 2082 C CA . ALA A 1 272 ? 15.572 -13.966 -42.590 1.00 73.75 272 ALA A CA 1
ATOM 2083 C C . ALA A 1 272 ? 14.095 -14.329 -42.839 1.00 73.75 272 ALA A C 1
ATOM 2085 O O . ALA A 1 272 ? 13.648 -14.311 -43.979 1.00 73.75 272 ALA A O 1
ATOM 2086 N N . GLN A 1 273 ? 13.329 -14.608 -41.777 1.00 75.69 273 GLN A N 1
ATOM 2087 C CA . GLN A 1 273 ? 11.892 -14.895 -41.841 1.00 75.69 273 GLN A CA 1
ATOM 2088 C C . GLN A 1 273 ? 11.030 -13.674 -42.199 1.00 75.69 273 GLN A C 1
ATOM 2090 O O . GLN A 1 273 ? 9.878 -13.852 -42.569 1.00 75.69 273 GLN A O 1
ATOM 2095 N N . LEU A 1 274 ? 11.561 -12.458 -42.044 1.00 72.06 274 LEU A N 1
ATOM 2096 C CA . LEU A 1 274 ? 10.860 -11.192 -42.293 1.00 72.06 274 LEU A CA 1
ATOM 2097 C C . LEU A 1 274 ? 11.309 -10.520 -43.601 1.00 72.06 274 LEU A C 1
ATOM 2099 O O . LEU A 1 274 ? 10.797 -9.463 -43.964 1.00 72.06 274 LEU A O 1
ATOM 2103 N N . LEU A 1 275 ? 12.284 -11.111 -44.298 1.00 74.44 275 LEU A N 1
ATOM 2104 C CA . LEU A 1 275 ? 12.744 -10.671 -45.611 1.00 74.44 275 LEU A CA 1
ATOM 2105 C C . LEU A 1 275 ? 11.929 -11.392 -46.690 1.00 74.44 275 LEU A C 1
ATOM 2107 O O . LEU A 1 275 ? 12.389 -12.354 -47.308 1.00 74.44 275 LEU A O 1
ATOM 2111 N N . ASP A 1 276 ? 10.694 -10.933 -46.880 1.00 73.75 276 ASP A N 1
ATOM 2112 C CA . ASP A 1 276 ? 9.797 -11.459 -47.908 1.00 73.75 276 ASP A CA 1
ATOM 2113 C C . ASP A 1 276 ? 10.324 -11.172 -49.319 1.00 73.75 276 ASP A C 1
ATOM 2115 O O . ASP A 1 276 ? 10.930 -10.131 -49.577 1.00 73.75 276 ASP A O 1
ATOM 2119 N N . LYS A 1 277 ? 10.047 -12.085 -50.260 1.00 69.69 277 LYS A N 1
ATOM 2120 C CA . LYS A 1 277 ? 10.483 -11.967 -51.666 1.00 69.69 277 LYS A CA 1
ATOM 2121 C C . LYS A 1 277 ? 9.922 -10.726 -52.362 1.00 69.69 277 LYS A C 1
ATOM 2123 O O . LYS A 1 277 ? 10.609 -10.130 -53.179 1.00 69.69 277 LYS A O 1
ATOM 2128 N N . ASP A 1 278 ? 8.713 -10.327 -51.980 1.00 70.44 278 ASP A N 1
ATOM 2129 C CA . ASP A 1 278 ? 8.028 -9.134 -52.487 1.00 70.44 278 ASP A CA 1
ATOM 2130 C C . ASP A 1 278 ? 8.159 -7.940 -51.516 1.00 70.44 278 ASP A C 1
ATOM 2132 O O . ASP A 1 278 ? 7.411 -6.964 -51.590 1.00 70.44 278 ASP A O 1
ATOM 2136 N N . GLY A 1 279 ? 9.096 -8.020 -50.564 1.00 76.00 279 GLY A N 1
ATOM 2137 C CA . GLY A 1 279 ? 9.294 -7.014 -49.530 1.00 76.00 279 GLY A CA 1
ATOM 2138 C C . GLY A 1 279 ? 9.803 -5.680 -50.080 1.00 76.00 279 GLY A C 1
ATOM 2139 O O . GLY A 1 279 ? 10.685 -5.620 -50.940 1.00 76.00 279 GLY A O 1
ATOM 2140 N N . THR A 1 280 ? 9.308 -4.583 -49.503 1.00 81.75 280 THR A N 1
ATOM 2141 C CA . THR A 1 280 ? 9.715 -3.205 -49.838 1.00 81.75 280 THR A CA 1
ATOM 2142 C C . THR A 1 280 ? 11.207 -2.950 -49.616 1.00 81.75 280 THR A C 1
ATOM 2144 O O . THR A 1 280 ? 11.804 -2.117 -50.296 1.00 81.75 280 THR A O 1
ATOM 2147 N N . PHE A 1 281 ? 11.833 -3.679 -48.691 1.00 86.06 281 PHE A N 1
ATOM 2148 C CA . PHE A 1 281 ? 13.269 -3.604 -48.448 1.00 86.06 281 PHE A CA 1
ATOM 2149 C C . PHE A 1 281 ? 14.090 -4.082 -49.653 1.00 86.06 281 PHE A C 1
ATOM 2151 O O . PHE A 1 281 ? 14.980 -3.361 -50.103 1.00 86.06 281 PHE A O 1
ATOM 2158 N N . LEU A 1 282 ? 13.777 -5.267 -50.197 1.00 85.38 282 LEU A N 1
ATOM 2159 C CA . LEU A 1 282 ? 14.521 -5.851 -51.317 1.00 85.38 282 LEU A CA 1
ATOM 2160 C C . LEU A 1 282 ? 14.337 -5.034 -52.597 1.00 85.38 282 LEU A C 1
ATOM 2162 O O . LEU A 1 282 ? 15.318 -4.788 -53.294 1.00 85.38 282 LEU A O 1
ATOM 2166 N N . SER A 1 283 ? 13.126 -4.535 -52.861 1.00 86.19 283 SER A N 1
ATOM 2167 C CA . SER A 1 283 ? 12.872 -3.667 -54.017 1.00 86.19 283 SER A CA 1
ATOM 2168 C C . SER A 1 283 ? 13.582 -2.313 -53.903 1.00 86.19 283 SER A C 1
ATOM 2170 O O . SER A 1 283 ? 14.138 -1.818 -54.884 1.00 86.19 283 SER A O 1
ATOM 2172 N N . THR A 1 284 ? 13.645 -1.731 -52.700 1.00 88.19 284 THR A N 1
ATOM 2173 C CA . THR A 1 284 ? 14.405 -0.494 -52.446 1.00 88.19 284 THR A CA 1
ATOM 2174 C C . THR A 1 284 ? 15.912 -0.724 -52.582 1.00 88.19 284 THR A C 1
ATOM 2176 O O . THR A 1 284 ? 16.608 0.105 -53.169 1.00 88.19 284 THR A O 1
ATOM 2179 N N . LEU A 1 285 ? 16.423 -1.858 -52.090 1.00 88.06 285 LEU A N 1
ATOM 2180 C CA . LEU A 1 285 ? 17.830 -2.236 -52.231 1.00 88.06 285 LEU A CA 1
ATOM 2181 C C . LEU A 1 285 ? 18.208 -2.452 -53.699 1.00 88.06 285 LEU A C 1
ATOM 2183 O O . LEU A 1 285 ? 19.238 -1.957 -54.150 1.00 88.06 285 LEU A O 1
ATOM 2187 N N . GLU A 1 286 ? 17.365 -3.157 -54.452 1.00 87.50 286 GLU A N 1
ATOM 2188 C CA . GLU A 1 286 ? 17.539 -3.382 -55.885 1.00 87.50 286 GLU A CA 1
ATOM 2189 C C . GLU A 1 286 ? 17.541 -2.060 -56.654 1.00 87.50 286 GLU A C 1
ATOM 2191 O O . GLU A 1 286 ? 18.432 -1.831 -57.474 1.00 87.50 286 GLU A O 1
ATOM 2196 N N . HIS A 1 287 ? 16.614 -1.149 -56.339 1.00 87.31 287 HIS A N 1
ATOM 2197 C CA . HIS A 1 287 ? 16.587 0.190 -56.922 1.00 87.31 287 HIS A CA 1
ATOM 2198 C C . HIS A 1 287 ? 17.866 0.981 -56.605 1.00 87.31 287 HIS A C 1
ATOM 2200 O O . HIS A 1 287 ? 18.462 1.583 -57.501 1.00 87.31 287 HIS A O 1
ATOM 2206 N N . PHE A 1 288 ? 18.325 0.945 -55.350 1.00 89.00 288 PHE A N 1
ATOM 2207 C CA . PHE A 1 288 ? 19.555 1.614 -54.931 1.00 89.00 288 PHE A CA 1
ATOM 2208 C C . PHE A 1 288 ? 20.788 1.057 -55.656 1.00 89.00 288 PHE A C 1
ATOM 2210 O O . PHE A 1 288 ? 21.583 1.827 -56.191 1.00 89.00 288 PHE A O 1
ATOM 2217 N N . LEU A 1 289 ? 20.937 -0.270 -55.728 1.00 87.75 289 LEU A N 1
ATOM 2218 C CA . LEU A 1 289 ? 22.053 -0.922 -56.421 1.00 87.75 289 LEU A CA 1
ATOM 2219 C C . LEU A 1 289 ? 22.025 -0.660 -57.929 1.00 87.75 289 LEU A C 1
ATOM 2221 O O . LEU A 1 289 ? 23.072 -0.399 -58.521 1.00 87.75 289 LEU A O 1
ATOM 2225 N N . SER A 1 290 ? 20.839 -0.660 -58.541 1.00 90.44 290 SER A N 1
ATOM 2226 C CA . SER A 1 290 ? 20.657 -0.423 -59.982 1.00 90.44 290 SER A CA 1
ATOM 2227 C C . SER A 1 290 ? 21.087 0.978 -60.420 1.00 90.44 290 SER A C 1
ATOM 2229 O O . SER A 1 290 ? 21.365 1.204 -61.595 1.00 90.44 290 SER A O 1
ATOM 2231 N N . ARG A 1 291 ? 21.190 1.930 -59.483 1.00 87.88 291 ARG A N 1
ATOM 2232 C CA . ARG A 1 291 ? 21.755 3.258 -59.752 1.00 87.88 291 ARG A CA 1
ATOM 2233 C C . ARG A 1 291 ? 23.256 3.212 -60.058 1.00 87.88 291 ARG A C 1
ATOM 2235 O O . ARG A 1 291 ? 23.752 4.100 -60.749 1.00 87.88 291 ARG A O 1
ATOM 2242 N N . TYR A 1 292 ? 23.971 2.213 -59.540 1.00 87.88 292 TYR A N 1
ATOM 2243 C CA . TYR A 1 292 ? 25.434 2.132 -59.603 1.00 87.88 292 TYR A CA 1
ATOM 2244 C C . TYR A 1 292 ? 25.957 0.905 -60.362 1.00 87.88 292 TYR A C 1
ATOM 2246 O O . TYR A 1 292 ? 27.086 0.933 -60.849 1.00 87.88 292 TYR A O 1
ATOM 2254 N N . LEU A 1 293 ? 25.161 -0.160 -60.481 1.00 88.50 293 LEU A N 1
ATOM 2255 C CA . LEU A 1 293 ? 25.548 -1.431 -61.093 1.00 88.50 293 LEU A CA 1
ATOM 2256 C C . LEU A 1 293 ? 24.670 -1.761 -62.306 1.00 88.50 293 LEU A C 1
ATOM 2258 O O . LEU A 1 293 ? 23.492 -1.415 -62.354 1.00 88.50 293 LEU A O 1
ATOM 2262 N N . LYS A 1 294 ? 25.250 -2.476 -63.276 1.00 87.31 294 LYS A N 1
ATOM 2263 C CA . LYS A 1 294 ? 24.516 -3.096 -64.390 1.00 87.31 294 LYS A CA 1
ATOM 2264 C C . LYS A 1 294 ? 24.201 -4.549 -64.014 1.00 87.31 294 LYS A C 1
ATOM 2266 O O . LYS A 1 294 ? 25.019 -5.186 -63.360 1.00 87.31 294 LYS A O 1
ATOM 2271 N N . ASP A 1 295 ? 23.033 -5.046 -64.417 1.00 85.50 295 ASP A N 1
ATOM 2272 C CA . ASP A 1 295 ? 22.573 -6.429 -64.185 1.00 85.50 295 ASP A CA 1
ATOM 2273 C C . ASP A 1 295 ? 22.293 -6.824 -62.720 1.00 85.50 295 ASP A C 1
ATOM 2275 O O . ASP A 1 295 ? 22.582 -7.943 -62.294 1.00 85.50 295 ASP A O 1
ATOM 2279 N N . VAL A 1 296 ? 21.663 -5.938 -61.941 1.00 85.25 296 VAL A N 1
ATOM 2280 C CA . VAL A 1 296 ? 21.147 -6.299 -60.608 1.00 85.25 296 VAL A CA 1
ATOM 2281 C C . VAL A 1 296 ? 19.963 -7.257 -60.768 1.00 85.25 296 VAL A C 1
ATOM 2283 O O . VAL A 1 296 ? 18.990 -6.938 -61.447 1.00 85.25 296 VAL A O 1
ATOM 2286 N N . ARG A 1 297 ? 20.059 -8.454 -60.179 1.00 83.88 297 ARG A N 1
ATOM 2287 C CA . ARG A 1 297 ? 18.991 -9.465 -60.171 1.00 83.88 297 ARG A CA 1
ATOM 2288 C C . ARG A 1 297 ? 18.886 -10.110 -58.798 1.00 83.88 297 ARG A C 1
ATOM 2290 O O . ARG A 1 297 ? 19.899 -10.375 -58.151 1.00 83.88 297 ARG A O 1
ATOM 2297 N N . GLN A 1 298 ? 17.664 -10.413 -58.374 1.00 80.75 298 GLN A N 1
ATOM 2298 C CA . GLN A 1 298 ? 17.429 -11.158 -57.141 1.00 80.75 298 GLN A CA 1
ATOM 2299 C C . GLN A 1 298 ? 17.699 -12.656 -57.353 1.00 80.75 298 GLN A C 1
ATOM 2301 O O . GLN A 1 298 ? 17.186 -13.269 -58.291 1.00 80.75 298 GLN A O 1
ATOM 2306 N N . HIS A 1 299 ? 18.494 -13.260 -56.467 1.00 81.06 299 HIS A N 1
ATOM 2307 C CA . HIS A 1 299 ? 18.789 -14.693 -56.473 1.00 81.06 299 HIS A CA 1
ATOM 2308 C C . HIS A 1 299 ? 18.229 -15.358 -55.214 1.00 81.06 299 HIS A C 1
ATOM 2310 O O . HIS A 1 299 ? 18.449 -14.884 -54.101 1.00 81.06 299 HIS A O 1
ATOM 2316 N N . HIS A 1 300 ? 17.543 -16.492 -55.377 1.00 75.94 300 HIS A N 1
ATOM 2317 C CA . HIS A 1 300 ? 16.995 -17.261 -54.260 1.00 75.94 300 HIS A CA 1
ATOM 2318 C C . HIS A 1 300 ? 17.752 -18.578 -54.091 1.00 75.94 300 HIS A C 1
ATOM 2320 O O . HIS A 1 300 ? 17.763 -19.415 -54.994 1.00 75.94 300 HIS A O 1
ATOM 2326 N N . VAL A 1 301 ? 18.341 -18.784 -52.915 1.00 75.12 301 VAL A N 1
ATOM 2327 C CA . VAL A 1 301 ? 19.007 -20.038 -52.541 1.00 75.12 301 VAL A CA 1
ATOM 2328 C C . VAL A 1 301 ? 18.090 -20.804 -51.589 1.00 75.12 301 VAL A C 1
ATOM 2330 O O . VAL A 1 301 ? 17.624 -20.251 -50.596 1.00 75.12 301 VAL A O 1
ATOM 2333 N N . LYS A 1 302 ? 17.794 -22.073 -51.895 1.00 72.94 302 LYS A N 1
ATOM 2334 C CA . LYS A 1 302 ? 17.093 -22.968 -50.960 1.00 72.94 302 LYS A CA 1
ATOM 2335 C C . LYS A 1 302 ? 18.118 -23.592 -50.016 1.00 72.94 302 LYS A C 1
ATOM 2337 O O . LYS A 1 302 ? 19.151 -24.063 -50.481 1.00 72.94 302 LYS A O 1
ATOM 2342 N N . ALA A 1 303 ? 17.824 -23.599 -48.717 1.00 65.88 303 ALA A N 1
ATOM 2343 C CA . ALA A 1 303 ? 18.654 -24.288 -47.735 1.00 65.88 303 ALA A CA 1
ATOM 2344 C C . ALA A 1 303 ? 18.677 -25.798 -48.022 1.00 65.88 303 ALA A C 1
ATOM 2346 O O . ALA A 1 303 ? 17.645 -26.383 -48.367 1.00 65.88 303 ALA A O 1
ATOM 2347 N N . ASP A 1 304 ? 19.859 -26.400 -47.900 1.00 66.75 304 ASP A N 1
ATOM 2348 C CA . ASP A 1 304 ? 20.050 -27.832 -48.108 1.00 66.75 304 ASP A CA 1
ATOM 2349 C C . ASP A 1 304 ? 19.321 -28.620 -47.010 1.00 66.75 304 ASP A C 1
ATOM 2351 O O . ASP A 1 304 ? 19.381 -28.260 -45.831 1.00 66.75 304 ASP A O 1
ATOM 2355 N N . LYS A 1 305 ? 18.582 -29.664 -47.396 1.00 65.38 305 LYS A N 1
ATOM 2356 C CA . LYS A 1 305 ? 17.810 -30.473 -46.446 1.00 65.38 305 LYS A CA 1
ATOM 2357 C C . LYS A 1 305 ? 18.764 -31.457 -45.772 1.00 65.38 305 LYS A C 1
ATOM 2359 O O . LYS A 1 305 ? 19.117 -32.465 -46.379 1.00 65.38 305 LYS A O 1
ATOM 2364 N N . ARG A 1 306 ? 19.155 -31.171 -44.532 1.00 47.69 306 ARG A N 1
ATOM 2365 C CA . ARG A 1 306 ? 19.730 -32.161 -43.615 1.00 47.69 306 ARG A CA 1
ATOM 2366 C C . ARG A 1 306 ? 18.710 -32.553 -42.564 1.00 47.69 306 ARG A C 1
ATOM 2368 O O . ARG A 1 306 ? 18.004 -31.639 -42.087 1.00 47.69 306 ARG A O 1
#

Mean predicted aligned error: 17.25 Å

Foldseek 3Di:
DPQWAEFWDWFWAWEAELLAPQQAQHEHEAELLRDDPVSVVVNQVNNHQAYEYEYELDPVPDDPVSLVVCVVCFVVNGRDYGHHYYHYHYDDPVVVVSHVLNHVLRVVQPPDDPVVNVVSVVVRDTDIDGDPDDTDDDDDPDDDDDDDDDDDAPPPPPDDDDDDDFDPDFDTPDRVSRPPCVPRVVVVVVVVVVVVVVVVCVVDPVNPPPVPPPLVVVLVVVLVVVQVVVCVVVVVVDPPHDPPPRPDDSVPRDSVVVVVVCVVVVPDDPPPVRPDPPDPVVVVVQVVVVVPDDPRDDDDDDDDDD